Protein AF-0000000082579151 (afdb_homodimer)

Nearest PDB structures (foldseek):
  8tn6-assembly1_C  TM=6.355E-01  e=2.401E-01  synthetic construct
  4k0d-assembly1_B  TM=5.628E-01  e=1.341E+00  Anaeromyxobacter dehalogenans 2CP-C
  6s1a-assembly1_B  TM=4.903E-01  e=8.946E-01  Pseudomonas putida KT2440
  8a3k-assembly1_UNK  TM=3.650E-01  e=1.212E+00  synthetic construct
  2b0h-assembly1_A  TM=4.672E-01  e=2.589E+00  Mus musculus

pLDDT: mean 94.97, std 5.33, range [64.31, 98.88]

Organism: NCBI:txid68569

Structure (mmCIF, N/CA/C/O backbone):
data_AF-0000000082579151-model_v1
#
loop_
_entity.id
_entity.type
_entity.pdbx_description
1 polymer 'DUF4149 domain-containing protein'
#
loop_
_atom_site.group_PDB
_atom_site.id
_atom_site.type_symbol
_atom_site.label_atom_id
_atom_site.label_alt_id
_atom_site.label_comp_id
_atom_site.label_asym_id
_atom_site.label_entity_id
_atom_site.label_seq_id
_atom_site.pdbx_PDB_ins_code
_atom_site.Cartn_x
_atom_site.Cartn_y
_atom_site.Cartn_z
_atom_site.occupancy
_atom_site.B_iso_or_equiv
_atom_site.auth_seq_id
_atom_site.auth_comp_id
_atom_site.auth_asym_id
_atom_site.auth_atom_id
_atom_site.pdbx_PDB_model_num
ATOM 1 N N . MET A 1 1 ? 7.152 -11.07 -20.75 1 64.31 1 MET A N 1
ATOM 2 C CA . MET A 1 1 ? 5.855 -10.586 -20.297 1 64.31 1 MET A CA 1
ATOM 3 C C . MET A 1 1 ? 5.371 -9.422 -21.141 1 64.31 1 MET A C 1
ATOM 5 O O . MET A 1 1 ? 6.18 -8.633 -21.641 1 64.31 1 MET A O 1
ATOM 9 N N . GLN A 1 2 ? 4.148 -9.469 -21.594 1 83.69 2 GLN A N 1
ATOM 10 C CA . GLN A 1 2 ? 3.57 -8.438 -22.453 1 83.69 2 GLN A CA 1
ATOM 11 C C . GLN A 1 2 ? 3.588 -7.078 -21.75 1 83.69 2 GLN A C 1
ATOM 13 O O . GLN A 1 2 ? 3.381 -6.996 -20.547 1 83.69 2 GLN A O 1
ATOM 18 N N . ILE A 1 3 ? 4.059 -6.148 -22.406 1 88 3 ILE A N 1
ATOM 19 C CA . ILE A 1 3 ? 4.168 -4.777 -21.922 1 88 3 ILE A CA 1
ATOM 20 C C . ILE A 1 3 ? 2.848 -4.344 -21.297 1 88 3 ILE A C 1
ATOM 22 O O . ILE A 1 3 ? 2.838 -3.693 -20.25 1 88 3 ILE A O 1
ATOM 26 N N . LEU A 1 4 ? 1.803 -4.676 -21.891 1 92.25 4 LEU A N 1
ATOM 27 C CA . LEU A 1 4 ? 0.495 -4.305 -21.375 1 92.25 4 LEU A CA 1
ATOM 28 C C . LEU A 1 4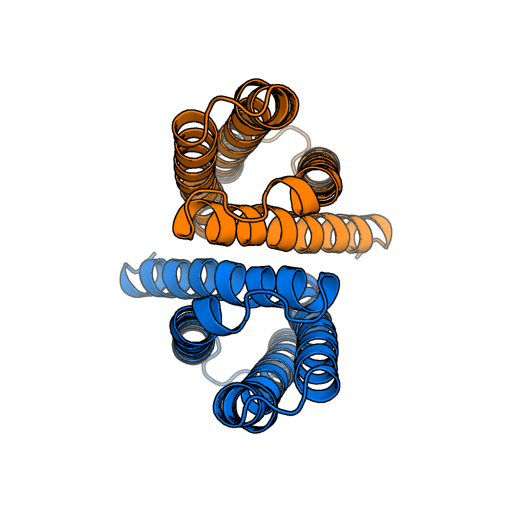 ? 0.272 -4.91 -19.984 1 92.25 4 LEU A C 1
ATOM 30 O O . LEU A 1 4 ? -0.248 -4.242 -19.094 1 92.25 4 LEU A O 1
ATOM 34 N N . LEU A 1 5 ? 0.638 -6.102 -19.781 1 92.19 5 LEU A N 1
ATOM 35 C CA . LEU A 1 5 ? 0.471 -6.773 -18.5 1 92.19 5 LEU A CA 1
ATOM 36 C C . LEU A 1 5 ? 1.329 -6.117 -17.422 1 92.19 5 LEU A C 1
ATOM 38 O O . LEU A 1 5 ? 0.847 -5.836 -16.328 1 92.19 5 LEU A O 1
ATOM 42 N N . ILE A 1 6 ? 2.516 -5.824 -17.797 1 90.75 6 ILE A N 1
ATOM 43 C CA . ILE A 1 6 ? 3.455 -5.238 -16.844 1 90.75 6 ILE A CA 1
ATOM 44 C C . ILE A 1 6 ? 2.979 -3.846 -16.438 1 90.75 6 ILE A C 1
ATOM 46 O O . ILE A 1 6 ? 2.998 -3.492 -15.258 1 90.75 6 ILE A O 1
ATOM 50 N N . LEU A 1 7 ? 2.564 -3.107 -17.375 1 94.06 7 LEU A N 1
ATOM 51 C CA . LEU A 1 7 ? 2.082 -1.762 -17.094 1 94.06 7 LEU A CA 1
ATOM 52 C C . LEU A 1 7 ? 0.807 -1.807 -16.266 1 94.06 7 LEU A C 1
ATOM 54 O O . LEU A 1 7 ? 0.638 -1.009 -15.336 1 94.06 7 LEU A O 1
ATOM 58 N N . THR A 1 8 ? -0.082 -2.727 -16.609 1 96.44 8 THR A N 1
ATOM 59 C CA . THR A 1 8 ? -1.331 -2.852 -15.867 1 96.44 8 THR A CA 1
ATOM 60 C C . THR A 1 8 ? -1.062 -3.252 -14.414 1 96.44 8 THR A C 1
ATOM 62 O O . THR A 1 8 ? -1.677 -2.717 -13.492 1 96.44 8 THR A O 1
ATOM 65 N N . ILE A 1 9 ? -0.115 -4.145 -14.195 1 96.12 9 ILE A N 1
ATOM 66 C CA . ILE A 1 9 ? 0.237 -4.574 -12.844 1 96.12 9 ILE A CA 1
ATOM 67 C C . ILE A 1 9 ? 0.835 -3.4 -12.07 1 96.12 9 ILE A C 1
ATOM 69 O O . ILE A 1 9 ? 0.47 -3.16 -10.914 1 96.12 9 ILE A O 1
ATOM 73 N N . ALA A 1 10 ? 1.698 -2.678 -12.727 1 95.62 10 ALA A N 1
ATOM 74 C CA . ALA A 1 10 ? 2.35 -1.548 -12.07 1 95.62 10 ALA A CA 1
ATOM 75 C C . ALA A 1 10 ? 1.328 -0.499 -11.641 1 95.62 10 ALA A C 1
ATOM 77 O O . ALA A 1 10 ? 1.361 -0.021 -10.508 1 95.62 10 ALA A O 1
ATOM 78 N N . VAL A 1 11 ? 0.452 -0.195 -12.523 1 97.5 11 VAL A N 1
ATOM 79 C CA . VAL A 1 11 ? -0.579 0.792 -12.219 1 97.5 11 VAL A CA 1
ATOM 80 C C . VAL A 1 11 ? -1.48 0.271 -11.102 1 97.5 11 VAL A C 1
ATOM 82 O O . VAL A 1 11 ? -1.791 0.999 -10.156 1 97.5 11 VAL A O 1
ATOM 85 N N . HIS A 1 12 ? -1.896 -0.961 -11.219 1 98.19 12 HIS A N 1
ATOM 86 C CA . HIS A 1 12 ? -2.785 -1.547 -10.219 1 98.19 12 HIS A CA 1
ATOM 87 C C . HIS A 1 12 ? -2.15 -1.524 -8.836 1 98.19 12 HIS A C 1
ATOM 89 O O . HIS A 1 12 ? -2.764 -1.057 -7.871 1 98.19 12 HIS A O 1
ATOM 95 N N . VAL A 1 13 ? -0.909 -1.933 -8.742 1 97.44 13 VAL A N 1
ATOM 96 C CA . VAL A 1 13 ? -0.246 -2.084 -7.453 1 97.44 13 VAL A CA 1
ATOM 97 C C . VAL A 1 13 ? 0.045 -0.708 -6.859 1 97.44 13 VAL A C 1
ATOM 99 O O . VAL A 1 13 ? -0.273 -0.448 -5.695 1 97.44 13 VAL A O 1
ATOM 102 N N . LEU A 1 14 ? 0.538 0.21 -7.633 1 97.69 14 LEU A N 1
ATOM 103 C CA . LEU A 1 14 ? 0.912 1.527 -7.129 1 97.69 14 LEU A CA 1
ATOM 104 C C . LEU A 1 14 ? -0.322 2.324 -6.723 1 97.69 14 LEU A C 1
ATOM 106 O O . LEU A 1 14 ? -0.33 2.971 -5.672 1 97.69 14 LEU A O 1
ATOM 110 N N . SER A 1 15 ? -1.326 2.291 -7.527 1 98.31 15 SER A N 1
ATOM 111 C CA . SER A 1 15 ? -2.545 3.02 -7.184 1 98.31 15 SER A CA 1
ATOM 112 C C . SER A 1 15 ? -3.232 2.406 -5.969 1 98.31 15 SER A C 1
ATOM 114 O O . SER A 1 15 ? -3.809 3.125 -5.148 1 98.31 15 SER A O 1
ATOM 116 N N . SER A 1 16 ? -3.156 1.099 -5.84 1 98.62 16 SER A N 1
ATOM 117 C CA . SER A 1 16 ? -3.76 0.423 -4.699 1 98.62 16 SER A CA 1
ATOM 118 C C . SER A 1 16 ? -3.029 0.767 -3.404 1 98.62 16 SER A C 1
ATOM 120 O O . SER A 1 16 ? -3.658 0.957 -2.361 1 98.62 16 SER A O 1
ATOM 122 N N . ILE A 1 17 ? -1.773 0.83 -3.461 1 98.12 17 ILE A N 1
ATOM 123 C CA . ILE A 1 17 ? -0.984 1.141 -2.275 1 98.12 17 ILE A CA 1
ATOM 124 C C . ILE A 1 17 ? -1.278 2.568 -1.818 1 98.12 17 ILE A C 1
ATOM 126 O O . ILE A 1 17 ? -1.471 2.818 -0.626 1 98.12 17 ILE A O 1
ATOM 130 N N . PHE A 1 18 ? -1.314 3.49 -2.764 1 98.12 18 PHE A N 1
ATOM 131 C CA . PHE A 1 18 ? -1.638 4.863 -2.387 1 98.12 18 PHE A CA 1
ATOM 132 C C . PHE A 1 18 ? -3.051 4.949 -1.82 1 98.12 18 PHE A C 1
ATOM 134 O O . PHE A 1 18 ? -3.279 5.613 -0.809 1 98.12 18 PHE A O 1
ATOM 141 N N . TRP A 1 19 ? -3.979 4.289 -2.512 1 98.69 19 TRP A N 1
ATOM 142 C CA . TRP A 1 19 ? -5.367 4.312 -2.064 1 98.69 19 TRP A CA 1
ATOM 143 C C . TRP A 1 19 ? -5.504 3.711 -0.671 1 98.69 19 TRP A C 1
ATOM 145 O O . TRP A 1 19 ? -6 4.363 0.249 1 98.69 19 TRP A O 1
ATOM 155 N N . ALA A 1 20 ? -5.078 2.508 -0.487 1 98.62 20 ALA A N 1
ATOM 156 C CA . ALA A 1 20 ? -5.191 1.829 0.802 1 98.62 20 ALA A CA 1
ATOM 157 C C . ALA A 1 20 ? -4.379 2.551 1.874 1 98.62 20 ALA A C 1
ATOM 159 O O . ALA A 1 20 ? -4.859 2.758 2.99 1 98.62 20 ALA A O 1
ATOM 160 N N . GLY A 1 21 ? -3.26 2.984 1.536 1 97.38 21 GLY A N 1
ATOM 161 C CA . GLY A 1 21 ? -2.406 3.66 2.5 1 97.38 21 GLY A CA 1
ATOM 162 C C . GLY A 1 21 ? -2.996 4.961 3.01 1 97.38 21 GLY A C 1
ATOM 163 O O . GLY A 1 21 ? -3.006 5.215 4.219 1 97.38 21 GLY A O 1
ATOM 164 N N . SER A 1 22 ? -3.424 5.832 2.08 1 97.75 22 SER A N 1
ATOM 165 C CA . SER A 1 22 ? -4.035 7.086 2.508 1 97.75 22 SER A CA 1
ATOM 166 C C . SER A 1 22 ? -5.309 6.832 3.309 1 97.75 22 SER A C 1
ATOM 168 O O . SER A 1 22 ? -5.613 7.57 4.25 1 97.75 22 SER A O 1
ATOM 170 N N . THR A 1 23 ? -5.992 5.762 2.959 1 98.56 23 THR A N 1
ATOM 171 C CA . THR A 1 23 ? -7.18 5.406 3.725 1 98.56 23 THR A CA 1
ATOM 172 C C . THR A 1 23 ? -6.809 5.012 5.152 1 98.56 23 THR A C 1
ATOM 174 O O . THR A 1 23 ? -7.465 5.43 6.105 1 98.56 23 THR A O 1
ATOM 177 N N . PHE A 1 24 ? -5.758 4.293 5.328 1 98.12 24 PHE A N 1
ATOM 178 C CA . PHE A 1 24 ? -5.305 3.883 6.652 1 98.12 24 PHE A CA 1
ATOM 179 C C . PHE A 1 24 ? -4.863 5.09 7.473 1 98.12 24 PHE A C 1
ATOM 181 O O . PHE A 1 24 ? -5.164 5.184 8.664 1 98.12 24 PHE A O 1
ATOM 188 N N . VAL A 1 25 ? -4.141 5.98 6.848 1 97 25 VAL A N 1
ATOM 189 C CA . VAL A 1 25 ? -3.682 7.191 7.516 1 97 25 VAL A CA 1
ATOM 190 C C . VAL A 1 25 ? -4.883 8 8 1 97 25 VAL A C 1
ATOM 192 O O . VAL A 1 25 ? -4.934 8.414 9.164 1 97 25 VAL A O 1
ATOM 195 N N . LEU A 1 26 ? -5.859 8.195 7.156 1 96.88 26 LEU A N 1
ATOM 196 C CA . LEU A 1 26 ? -7.02 9.016 7.48 1 96.88 26 LEU A CA 1
ATOM 197 C C . LEU A 1 26 ? -7.91 8.32 8.5 1 96.88 26 LEU A C 1
ATOM 199 O O . LEU A 1 26 ? -8.516 8.977 9.352 1 96.88 26 LEU A O 1
ATOM 203 N N . ALA A 1 27 ? -8.016 7.02 8.398 1 97.44 27 ALA A N 1
ATOM 204 C CA . ALA A 1 27 ? -8.75 6.273 9.422 1 97.44 27 ALA A CA 1
ATOM 205 C C . ALA A 1 27 ? -8.117 6.453 10.797 1 97.44 27 ALA A C 1
ATOM 207 O O . ALA A 1 27 ? -8.82 6.586 11.797 1 97.44 27 ALA A O 1
ATOM 208 N N . ARG A 1 28 ? -6.867 6.438 10.828 1 93.88 28 ARG A N 1
ATOM 209 C CA . ARG A 1 28 ? -6.129 6.543 12.086 1 93.88 28 ARG A CA 1
ATOM 210 C C . ARG A 1 28 ? -6.266 7.938 12.688 1 93.88 28 ARG A C 1
ATOM 212 O O . ARG A 1 28 ? -6.391 8.086 13.898 1 93.88 28 ARG A O 1
ATOM 219 N N . ASN A 1 29 ? -6.285 8.977 11.852 1 92.56 29 ASN A N 1
ATOM 220 C CA . ASN A 1 29 ? -6.27 10.336 12.391 1 92.56 29 ASN A CA 1
ATOM 221 C C . ASN A 1 29 ? -7.664 10.961 12.375 1 92.56 29 ASN A C 1
ATOM 223 O O . ASN A 1 29 ? -7.801 12.18 12.461 1 92.56 29 ASN A O 1
ATOM 227 N N . GLY A 1 30 ? -8.648 10.188 12.125 1 92.75 30 GLY A N 1
ATOM 228 C CA . GLY A 1 30 ? -10.016 10.656 12.234 1 92.75 30 GLY A CA 1
ATOM 229 C C . GLY A 1 30 ? -10.461 11.5 11.055 1 92.75 30 GLY A C 1
ATOM 230 O O . GLY A 1 30 ? -11.336 12.352 11.188 1 92.75 30 GLY A O 1
ATOM 231 N N . GLY A 1 31 ? -9.734 11.344 9.992 1 93.25 31 GLY A N 1
ATOM 232 C CA . GLY A 1 31 ? -10.141 12.062 8.789 1 93.25 31 GLY A CA 1
ATOM 233 C C . GLY A 1 31 ? -9.445 13.398 8.633 1 93.25 31 GLY A C 1
ATOM 234 O O . GLY A 1 31 ? -9.734 14.141 7.691 1 93.25 31 GLY A O 1
ATOM 235 N N . GLN A 1 32 ? -8.602 13.703 9.594 1 91.12 32 GLN A N 1
ATOM 236 C CA . GLN A 1 32 ? -7.863 14.953 9.477 1 91.12 32 GLN A CA 1
ATOM 237 C C . GLN A 1 32 ? -6.996 14.961 8.219 1 91.12 32 GLN A C 1
ATOM 239 O O . GLN A 1 32 ? -6.188 14.055 8.008 1 91.12 32 GLN A O 1
ATOM 244 N N . GLY A 1 33 ? -7.234 16.016 7.332 1 90.94 33 GLY A N 1
ATOM 245 C CA . GLY A 1 33 ? -6.484 16.125 6.094 1 90.94 33 GLY A CA 1
ATOM 246 C C . GLY A 1 33 ? -7.211 15.531 4.902 1 90.94 33 GLY A C 1
ATOM 247 O O . GLY A 1 33 ? -6.699 15.555 3.781 1 90.94 33 GLY A O 1
ATOM 248 N N . ALA A 1 34 ? -8.406 15.086 5.105 1 94.94 34 ALA A N 1
ATOM 249 C CA . ALA A 1 34 ? -9.156 14.383 4.066 1 94.94 34 ALA A CA 1
ATOM 250 C C . ALA A 1 34 ? -9.469 15.32 2.9 1 94.94 34 ALA A C 1
ATOM 252 O O . ALA A 1 34 ? -9.5 14.891 1.745 1 94.94 34 ALA A O 1
ATOM 253 N N . THR A 1 35 ? -9.656 16.562 3.213 1 93.69 35 THR A N 1
ATOM 254 C CA . THR A 1 35 ? -10.016 17.516 2.172 1 93.69 35 THR A CA 1
ATOM 255 C C . THR A 1 35 ? -8.922 17.578 1.105 1 93.69 35 THR A C 1
ATOM 257 O O . THR A 1 35 ? -9.219 17.656 -0.089 1 93.69 35 THR A O 1
ATOM 260 N N . GLY A 1 36 ? -7.691 17.453 1.496 1 93.5 36 GLY A N 1
ATOM 261 C CA . GLY A 1 36 ? -6.59 17.531 0.552 1 93.5 36 GLY A CA 1
ATOM 262 C C . GLY A 1 36 ? -6.328 16.234 -0.177 1 93.5 36 GLY A C 1
ATOM 263 O O . GLY A 1 36 ? -5.656 16.219 -1.211 1 93.5 36 GLY A O 1
ATOM 264 N N . LEU A 1 37 ? -6.887 15.164 0.276 1 95.88 37 LEU A N 1
ATOM 265 C CA . LEU A 1 37 ? -6.516 13.859 -0.248 1 95.88 37 LEU A CA 1
ATOM 266 C C . LEU A 1 37 ? -7.676 13.227 -1.012 1 95.88 37 LEU A C 1
ATOM 268 O O . LEU A 1 37 ? -7.484 12.258 -1.75 1 95.88 37 LEU A O 1
ATOM 272 N N . ILE A 1 38 ? -8.82 13.836 -0.861 1 96.38 38 ILE A N 1
ATOM 273 C CA . ILE A 1 38 ? -10.008 13.156 -1.372 1 96.38 38 ILE A CA 1
ATOM 274 C C . ILE A 1 38 ? -9.914 13.023 -2.891 1 96.38 38 ILE A C 1
ATOM 276 O O . ILE A 1 38 ? -10.289 12 -3.455 1 96.38 38 ILE A O 1
ATOM 280 N N . ARG A 1 39 ? -9.461 13.922 -3.617 1 96.69 39 ARG A N 1
ATOM 281 C CA . ARG A 1 39 ? -9.398 13.867 -5.074 1 96.69 39 ARG A CA 1
ATOM 282 C C . ARG A 1 39 ? -8.344 12.867 -5.539 1 96.69 39 ARG A C 1
ATOM 284 O O . ARG A 1 39 ? -8.641 11.961 -6.312 1 96.69 39 ARG A O 1
ATOM 291 N N . PRO A 1 40 ? -7.031 13.008 -5.117 1 97 40 PRO A N 1
ATOM 292 C CA . PRO A 1 40 ? -6.062 12 -5.551 1 97 40 PRO A CA 1
ATOM 293 C C . PRO A 1 40 ? -6.406 10.602 -5.059 1 97 40 PRO A C 1
ATOM 295 O O . PRO A 1 40 ? -6.145 9.609 -5.75 1 97 40 PRO A O 1
ATOM 298 N N . GLN A 1 41 ? -6.934 10.531 -3.941 1 98 41 GLN A N 1
ATOM 299 C CA . GLN A 1 41 ? -7.348 9.242 -3.404 1 98 41 GLN A CA 1
ATOM 300 C C . GLN A 1 41 ? -8.438 8.609 -4.262 1 98 41 GLN A C 1
ATOM 302 O O . GLN A 1 41 ? -8.375 7.422 -4.582 1 98 41 GLN A O 1
ATOM 307 N N . THR A 1 42 ? -9.453 9.367 -4.645 1 98.25 42 THR A N 1
ATOM 308 C CA . THR A 1 42 ? -10.523 8.883 -5.508 1 98.25 42 THR A CA 1
ATOM 309 C C . THR A 1 42 ? -9.969 8.445 -6.863 1 98.25 42 THR A C 1
ATOM 311 O O . THR A 1 42 ? -10.352 7.402 -7.391 1 98.25 42 THR A O 1
ATOM 314 N N . GLY A 1 43 ? -9.078 9.242 -7.359 1 98.44 43 GLY A N 1
ATOM 315 C CA . GLY A 1 43 ? -8.422 8.867 -8.594 1 98.44 43 GLY A CA 1
ATOM 316 C C . GLY A 1 43 ? -7.656 7.559 -8.492 1 98.44 43 GLY A C 1
ATOM 317 O O . GLY A 1 43 ? -7.754 6.703 -9.375 1 98.44 43 GLY A O 1
ATOM 318 N N . ALA A 1 44 ? -6.914 7.402 -7.484 1 98.62 44 ALA A N 1
ATOM 319 C CA . ALA A 1 44 ? -6.137 6.184 -7.266 1 98.62 44 ALA A CA 1
ATOM 320 C C . ALA A 1 44 ? -7.055 4.977 -7.098 1 98.62 44 ALA A C 1
ATOM 322 O O . ALA A 1 44 ? -6.777 3.9 -7.637 1 98.62 44 ALA A O 1
ATOM 323 N N . ALA A 1 45 ? -8.094 5.164 -6.363 1 98.81 45 ALA A N 1
ATOM 324 C CA . ALA A 1 45 ? -9.062 4.082 -6.176 1 98.81 45 ALA A CA 1
ATOM 325 C C . ALA A 1 45 ? -9.656 3.648 -7.512 1 98.81 45 ALA A C 1
ATOM 327 O O . ALA A 1 45 ? -9.781 2.451 -7.785 1 98.81 45 ALA A O 1
ATOM 328 N N . SER A 1 46 ? -10.062 4.59 -8.328 1 98.75 46 SER A N 1
ATOM 329 C CA . SER A 1 46 ? -10.617 4.297 -9.648 1 98.75 46 SER A CA 1
ATOM 330 C C . SER A 1 46 ? -9.609 3.564 -10.523 1 98.75 46 SER A C 1
ATOM 332 O O . SER A 1 46 ? -9.938 2.555 -11.148 1 98.75 46 SER A O 1
ATOM 334 N N . ALA A 1 47 ? -8.406 4.027 -10.539 1 98.75 47 ALA A N 1
ATOM 335 C CA . ALA A 1 47 ? -7.352 3.373 -11.305 1 98.75 47 ALA A CA 1
ATOM 336 C C . ALA A 1 47 ? -7.121 1.945 -10.82 1 98.75 47 ALA A C 1
ATOM 338 O O . ALA A 1 47 ? -6.926 1.032 -11.625 1 98.75 47 ALA A O 1
ATOM 339 N N . SER A 1 48 ? -7.109 1.771 -9.531 1 98.62 48 SER A N 1
ATOM 340 C CA . SER A 1 48 ? -6.93 0.447 -8.945 1 98.62 48 SER A CA 1
ATOM 341 C C . SER A 1 48 ? -8.031 -0.51 -9.391 1 98.62 48 SER A C 1
ATOM 343 O O . SER A 1 48 ? -7.75 -1.63 -9.82 1 98.62 48 SER A O 1
ATOM 345 N N . ILE A 1 49 ? -9.25 -0.071 -9.32 1 98.75 49 ILE A N 1
ATOM 346 C CA . ILE A 1 49 ? -10.391 -0.922 -9.656 1 98.75 49 ILE A CA 1
ATOM 347 C C . ILE A 1 49 ? -10.383 -1.225 -11.156 1 98.75 49 ILE A C 1
ATOM 349 O O . ILE A 1 49 ? -10.539 -2.379 -11.562 1 98.75 49 ILE A O 1
ATOM 353 N N . LEU A 1 50 ? -10.164 -0.229 -11.992 1 98.56 50 LEU A N 1
ATOM 354 C CA . LEU A 1 50 ? -10.18 -0.413 -13.445 1 98.56 50 LEU A CA 1
ATOM 355 C C . LEU A 1 50 ? -9.023 -1.309 -13.891 1 98.56 50 LEU A C 1
ATOM 357 O O . LEU A 1 50 ? -9.211 -2.203 -14.719 1 98.56 50 LEU A O 1
ATOM 361 N N . SER A 1 51 ? -7.859 -1.062 -13.352 1 98.12 51 SER A N 1
ATOM 362 C CA . SER A 1 51 ? -6.73 -1.919 -13.695 1 98.12 51 SER A CA 1
ATOM 363 C C . SER A 1 51 ? -6.91 -3.324 -13.133 1 98.12 51 SER A C 1
ATOM 365 O O . SER A 1 51 ? -6.48 -4.305 -13.75 1 98.12 51 SER A O 1
ATOM 367 N N . GLY A 1 52 ? -7.523 -3.463 -12.008 1 97.25 52 GLY A N 1
ATOM 368 C CA . GLY A 1 52 ? -7.863 -4.777 -11.484 1 97.25 52 GLY A CA 1
ATOM 369 C C . GLY A 1 52 ? -8.805 -5.555 -12.383 1 97.25 52 GLY A C 1
ATOM 370 O O . GLY A 1 52 ? -8.609 -6.746 -12.617 1 97.25 52 GLY A O 1
ATOM 371 N N . LEU A 1 53 ? -9.828 -4.852 -12.875 1 96.44 53 LEU A N 1
ATOM 372 C CA . LEU A 1 53 ? -10.75 -5.461 -13.82 1 96.44 53 LEU A CA 1
ATOM 373 C C . LEU A 1 53 ? -10.023 -5.895 -15.086 1 96.44 53 LEU A C 1
ATOM 375 O O . LEU A 1 53 ? -10.289 -6.973 -15.625 1 96.44 53 LEU A O 1
ATOM 379 N N . LEU A 1 54 ? -9.188 -5.047 -15.531 1 96.62 54 LEU A N 1
ATOM 380 C CA . LEU A 1 54 ? -8.414 -5.395 -16.719 1 96.62 54 LEU A CA 1
ATOM 381 C C . LEU A 1 54 ? -7.539 -6.617 -16.453 1 96.62 54 LEU A C 1
ATOM 383 O O . LEU A 1 54 ? -7.453 -7.516 -17.297 1 96.62 54 LEU A O 1
ATOM 387 N N . LEU A 1 55 ? -6.898 -6.734 -15.289 1 95.69 55 LEU A N 1
ATOM 388 C CA . LEU A 1 55 ? -6.082 -7.887 -14.938 1 95.69 55 LEU A CA 1
ATOM 389 C C . LEU A 1 55 ? -6.93 -9.148 -14.844 1 95.69 55 LEU A C 1
ATOM 391 O O . LEU A 1 55 ? -6.5 -10.227 -15.273 1 95.69 55 LEU A O 1
ATOM 395 N N . TRP A 1 56 ? -8.078 -8.945 -14.273 1 95.06 56 TRP A N 1
ATOM 396 C CA . TRP A 1 56 ? -9 -10.07 -14.219 1 95.06 56 TRP A CA 1
ATOM 397 C C . TRP A 1 56 ? -9.281 -10.617 -15.617 1 95.06 56 TRP A C 1
ATOM 399 O O . TRP A 1 56 ? -9.234 -11.828 -15.844 1 95.06 56 TRP A O 1
ATOM 409 N N . HIS A 1 57 ? -9.531 -9.789 -16.547 1 93 57 HIS A N 1
ATOM 410 C CA . HIS A 1 57 ? -9.805 -10.172 -17.922 1 93 57 HIS A CA 1
ATOM 411 C C . HIS A 1 57 ? -8.594 -10.828 -18.578 1 93 57 HIS A C 1
ATOM 413 O O . HIS A 1 57 ? -8.719 -11.852 -19.25 1 93 57 HIS A O 1
ATOM 419 N N . LEU A 1 58 ? -7.414 -10.336 -18.328 1 91.31 58 LEU A N 1
ATOM 420 C CA . LEU A 1 58 ? -6.191 -10.789 -18.969 1 91.31 58 LEU A CA 1
ATOM 421 C C . LEU A 1 58 ? -5.73 -12.125 -18.391 1 91.31 58 LEU A C 1
ATOM 423 O O . LEU A 1 58 ? -5.141 -12.945 -19.109 1 91.31 58 LEU A O 1
ATOM 427 N N . LEU A 1 59 ? -6.051 -12.414 -17.156 1 90 59 LEU A N 1
ATOM 428 C CA . LEU A 1 59 ? -5.41 -13.547 -16.5 1 90 59 LEU A CA 1
ATOM 429 C C . LEU A 1 59 ? -6.422 -14.656 -16.219 1 90 59 LEU A C 1
ATOM 431 O O . LEU A 1 59 ? -6.039 -15.812 -16.031 1 90 59 LEU A O 1
ATOM 435 N N . HIS A 1 60 ? -7.68 -14.406 -15.977 1 85.56 60 HIS A N 1
ATOM 436 C CA . HIS A 1 60 ? -8.656 -15.406 -15.57 1 85.56 60 HIS A CA 1
ATOM 437 C C . HIS A 1 60 ? -9.719 -15.609 -16.641 1 85.56 60 HIS A C 1
ATOM 439 O O . HIS A 1 60 ? -10.805 -16.125 -16.344 1 85.56 60 HIS A O 1
ATOM 445 N N . GLN A 1 61 ? -9.477 -15.789 -17.75 1 78.69 61 GLN A N 1
ATOM 446 C CA . GLN A 1 61 ? -10.453 -15.93 -18.828 1 78.69 61 GLN A CA 1
ATOM 447 C C . GLN A 1 61 ? -11.164 -17.281 -18.766 1 78.69 61 GLN A C 1
ATOM 449 O O . GLN A 1 61 ? -10.555 -18.312 -19.031 1 78.69 61 GLN A O 1
ATOM 454 N N . GLY A 1 62 ? -12.445 -17.219 -18.016 1 84 62 GLY A N 1
ATOM 455 C CA . GLY A 1 62 ? -13.383 -18.328 -18.062 1 84 62 GLY A CA 1
ATOM 456 C C . GLY A 1 62 ? -13.352 -19.188 -16.812 1 84 62 GLY A C 1
ATOM 457 O O . GLY A 1 62 ? -14.352 -19.812 -16.453 1 84 62 GLY A O 1
ATOM 458 N N . SER A 1 63 ? -12.25 -19.297 -16.031 1 86.06 63 SER A N 1
ATOM 459 C CA . SER A 1 63 ? -12.164 -20.141 -14.852 1 86.06 63 SER A CA 1
ATOM 460 C C . SER A 1 63 ? -12.68 -19.422 -13.609 1 86.06 63 SER A C 1
ATOM 462 O O . SER A 1 63 ? -12.594 -18.203 -13.516 1 86.06 63 SER A O 1
ATOM 464 N N . PHE A 1 64 ? -13.461 -19.984 -12.719 1 93.12 64 PHE A N 1
ATOM 465 C CA . PHE A 1 64 ? -13.93 -19.453 -11.445 1 93.12 64 PHE A CA 1
ATOM 466 C C . PHE A 1 64 ? -13.742 -20.469 -10.32 1 93.12 64 PHE A C 1
ATOM 468 O O . PHE A 1 64 ? -14.711 -20.875 -9.672 1 93.12 64 PHE A O 1
ATOM 475 N N . GLN A 1 65 ? -12.484 -20.922 -10.227 1 94.81 65 GLN A N 1
ATOM 476 C CA . GLN A 1 65 ? -12.055 -21.859 -9.203 1 94.81 65 GLN A CA 1
ATOM 477 C C . GLN A 1 65 ? -11.719 -21.156 -7.898 1 94.81 65 GLN A C 1
ATOM 479 O O . GLN A 1 65 ? -12.023 -19.969 -7.738 1 94.81 65 GLN A O 1
ATOM 484 N N . ARG A 1 66 ? -11.188 -21.766 -7.047 1 95.31 66 ARG A N 1
ATOM 485 C CA . ARG A 1 66 ? -10.953 -21.25 -5.699 1 95.31 66 ARG A CA 1
ATOM 486 C C . ARG A 1 66 ? -10.164 -19.953 -5.73 1 95.31 66 ARG A C 1
ATOM 488 O O . ARG A 1 66 ? -10.508 -19 -5.039 1 95.31 66 ARG A O 1
ATOM 495 N N . VAL A 1 67 ? -9.023 -19.844 -6.461 1 93.81 67 VAL A N 1
ATOM 496 C CA . VAL A 1 67 ? -8.203 -18.641 -6.566 1 93.81 67 VAL A CA 1
ATOM 497 C C . VAL A 1 67 ? -9.062 -17.469 -7.008 1 93.81 67 VAL A C 1
ATOM 499 O O . VAL A 1 67 ? -9.031 -16.406 -6.391 1 93.81 67 VAL A O 1
ATOM 502 N N . GLU A 1 68 ? -9.945 -17.672 -8.016 1 96.19 68 GLU A N 1
ATOM 503 C CA . GLU A 1 68 ? -10.805 -16.609 -8.539 1 96.19 68 GLU A CA 1
ATOM 504 C C . GLU A 1 68 ? -11.867 -16.219 -7.516 1 96.19 68 GLU A C 1
ATOM 50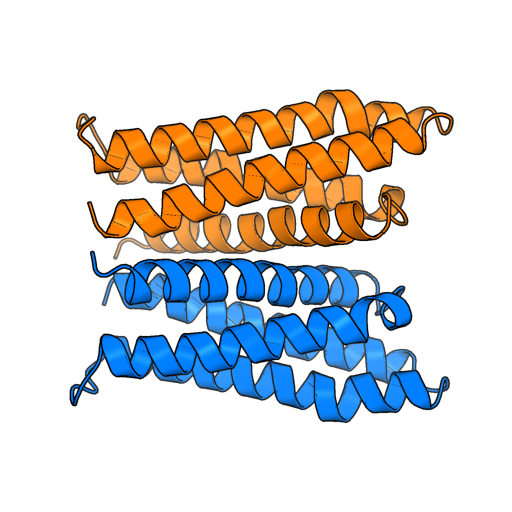6 O O . GLU A 1 68 ? -12.227 -15.039 -7.414 1 96.19 68 GLU A O 1
ATOM 511 N N . GLN A 1 69 ? -12.375 -17.156 -6.855 1 97.06 69 GLN A N 1
ATOM 512 C CA . GLN A 1 69 ? -13.383 -16.875 -5.84 1 97.06 69 GLN A CA 1
ATOM 513 C C . GLN A 1 69 ? -12.812 -16 -4.727 1 97.06 69 GLN A C 1
ATOM 515 O O . GLN A 1 69 ? -13.469 -15.055 -4.277 1 97.06 69 GLN A O 1
ATOM 520 N N . VAL A 1 70 ? -11.641 -16.312 -4.266 1 96.5 70 VAL A N 1
ATOM 521 C CA . VAL A 1 70 ? -10.977 -15.539 -3.221 1 96.5 70 VAL A CA 1
ATOM 522 C C . VAL A 1 70 ? -10.688 -14.133 -3.732 1 96.5 70 VAL A C 1
ATOM 524 O O . VAL A 1 70 ? -10.969 -13.148 -3.051 1 96.5 70 VAL A O 1
ATOM 527 N N . LEU A 1 71 ? -10.188 -14.031 -4.969 1 96.31 71 LEU A N 1
ATOM 528 C CA . LEU A 1 71 ? -9.898 -12.727 -5.559 1 96.31 71 LEU A CA 1
ATOM 529 C C . LEU A 1 71 ? -11.18 -11.922 -5.75 1 96.31 71 LEU A C 1
ATOM 531 O O . LEU A 1 71 ? -11.188 -10.711 -5.535 1 96.31 71 LEU A O 1
ATOM 535 N N . ALA A 1 72 ? -12.258 -12.562 -6.133 1 97 72 ALA A N 1
ATOM 536 C CA . ALA A 1 72 ? -13.539 -11.891 -6.312 1 97 72 ALA A CA 1
ATOM 537 C C . ALA A 1 72 ? -14.07 -11.344 -4.988 1 97 72 ALA A C 1
ATOM 539 O O . ALA A 1 72 ? -14.664 -10.266 -4.945 1 97 72 ALA A O 1
ATOM 540 N N . THR A 1 73 ? -13.891 -12.102 -3.973 1 97.94 73 THR A N 1
ATOM 541 C CA . THR A 1 73 ? -14.281 -11.641 -2.645 1 97.94 73 THR A CA 1
ATOM 542 C C . THR A 1 73 ? -13.508 -10.391 -2.252 1 97.94 73 THR A C 1
ATOM 544 O O . THR A 1 73 ? -14.094 -9.414 -1.772 1 97.94 73 THR A O 1
ATOM 547 N N . GLY A 1 74 ? -12.188 -10.375 -2.443 1 98.38 74 GLY A N 1
ATOM 548 C CA . GLY A 1 74 ? -11.383 -9.188 -2.203 1 98.38 74 GLY A CA 1
ATOM 549 C C . GLY A 1 74 ? -11.805 -8 -3.053 1 98.38 74 GLY A C 1
ATOM 550 O O . GLY A 1 74 ? -11.867 -6.875 -2.564 1 98.38 74 GLY A O 1
ATOM 551 N N . ALA A 1 75 ? -12.117 -8.266 -4.281 1 98.31 75 ALA A N 1
ATOM 552 C CA . ALA A 1 75 ? -12.57 -7.215 -5.191 1 98.31 75 ALA A CA 1
ATOM 553 C C . ALA A 1 75 ? -13.883 -6.602 -4.711 1 98.31 75 ALA A C 1
ATOM 555 O O . ALA A 1 75 ? -14.055 -5.383 -4.758 1 98.31 75 ALA A O 1
ATOM 556 N N . ALA A 1 76 ? -14.789 -7.469 -4.277 1 98.56 76 ALA A N 1
ATOM 557 C CA . ALA A 1 76 ? -16.062 -6.984 -3.752 1 98.56 76 ALA A CA 1
ATOM 558 C C . ALA A 1 76 ? -15.852 -6.066 -2.549 1 98.56 76 ALA A C 1
ATOM 560 O O . ALA A 1 76 ? -16.5 -5.027 -2.43 1 98.56 76 ALA A O 1
ATOM 561 N N . ALA A 1 77 ? -14.93 -6.422 -1.696 1 98.81 77 ALA A N 1
ATOM 562 C CA . ALA A 1 77 ? -14.617 -5.598 -0.531 1 98.81 77 ALA A CA 1
ATOM 563 C C . ALA A 1 77 ? -14.023 -4.254 -0.951 1 98.81 77 ALA A C 1
ATOM 565 O O . ALA A 1 77 ? -14.352 -3.217 -0.373 1 98.81 77 ALA A O 1
ATOM 566 N N . ALA A 1 78 ? -13.164 -4.301 -1.92 1 98.88 78 ALA A N 1
ATOM 567 C CA . ALA A 1 78 ? -12.57 -3.064 -2.418 1 98.88 78 ALA A CA 1
ATOM 568 C C . ALA A 1 78 ? -13.625 -2.15 -3.035 1 98.88 78 ALA A C 1
ATOM 570 O O . ALA A 1 78 ? -13.617 -0.939 -2.807 1 98.88 78 ALA A O 1
ATOM 571 N N . ILE A 1 79 ? -14.516 -2.682 -3.828 1 98.81 79 ILE A N 1
ATOM 572 C CA . ILE A 1 79 ? -15.57 -1.897 -4.465 1 98.81 79 ILE A CA 1
ATOM 573 C C . ILE A 1 79 ? -16.484 -1.292 -3.396 1 98.81 79 ILE A C 1
ATOM 575 O O . ILE A 1 79 ? -16.875 -0.126 -3.492 1 98.81 79 ILE A O 1
ATOM 579 N N . LEU A 1 80 ? -16.766 -2.078 -2.387 1 98.81 80 LEU A N 1
ATOM 580 C CA . LEU A 1 80 ? -17.594 -1.562 -1.293 1 98.81 80 LEU A CA 1
ATOM 581 C C . LEU A 1 80 ? -16.875 -0.435 -0.562 1 98.81 80 LEU A C 1
ATOM 583 O O . LEU A 1 80 ? -17.484 0.58 -0.221 1 98.81 80 LEU A O 1
ATOM 587 N N . ALA A 1 81 ? -15.594 -0.618 -0.285 1 98.88 81 ALA A N 1
ATOM 588 C CA . ALA A 1 81 ? -14.805 0.445 0.341 1 98.88 81 ALA A CA 1
ATOM 589 C C . ALA A 1 81 ? -14.859 1.726 -0.487 1 98.88 81 ALA A C 1
ATOM 591 O O . ALA A 1 81 ? -15.039 2.816 0.058 1 98.88 81 ALA A O 1
ATOM 592 N N . PHE A 1 82 ? -14.719 1.588 -1.788 1 98.88 82 PHE A N 1
ATOM 593 C CA . PHE A 1 82 ? -14.766 2.727 -2.697 1 98.88 82 PHE A CA 1
ATOM 594 C C . PHE A 1 82 ? -16.125 3.406 -2.648 1 98.88 82 PHE A C 1
ATOM 596 O O . PHE A 1 82 ? -16.219 4.633 -2.592 1 98.88 82 PHE A O 1
ATOM 603 N N . LEU A 1 83 ? -17.156 2.637 -2.686 1 98.75 83 LEU A N 1
ATOM 604 C CA . LEU A 1 83 ? -18.516 3.178 -2.652 1 98.75 83 LEU A CA 1
ATOM 605 C C . LEU A 1 83 ? -18.766 3.918 -1.345 1 98.75 83 LEU A C 1
ATOM 607 O O . LEU A 1 83 ? -19.453 4.949 -1.332 1 98.75 83 LEU A O 1
ATOM 611 N N . ILE A 1 84 ? -18.312 3.436 -0.224 1 98.62 84 ILE A N 1
ATOM 612 C CA . ILE A 1 84 ? -18.438 4.113 1.062 1 98.62 84 ILE A CA 1
ATOM 613 C C . ILE A 1 84 ? -17.766 5.484 0.99 1 98.62 84 ILE A C 1
ATOM 615 O O . ILE A 1 84 ? -18.328 6.484 1.429 1 98.62 84 ILE A O 1
ATOM 619 N N . GLN A 1 85 ? -16.609 5.488 0.416 1 98.19 85 GLN A N 1
ATOM 620 C CA . GLN A 1 85 ? -15.883 6.754 0.316 1 98.19 85 GLN A CA 1
ATOM 621 C C . GLN A 1 85 ? -16.609 7.727 -0.609 1 98.19 85 GLN A C 1
ATOM 623 O O . GLN A 1 85 ? -16.703 8.922 -0.312 1 98.19 85 GLN A O 1
ATOM 628 N N . LEU A 1 86 ? -17.172 7.23 -1.681 1 97.88 86 LEU A N 1
ATOM 629 C CA . LEU A 1 86 ? -17.891 8.062 -2.646 1 97.88 86 LEU A CA 1
ATOM 630 C C . LEU A 1 86 ? -19.188 8.578 -2.061 1 97.88 86 LEU A C 1
ATOM 632 O O . LEU A 1 86 ? -19.531 9.75 -2.234 1 97.88 86 LEU A O 1
ATOM 636 N N . ALA A 1 87 ? -19.859 7.762 -1.354 1 97.38 87 ALA A N 1
ATOM 637 C CA . ALA A 1 87 ? -21.234 8.07 -0.965 1 97.38 87 ALA A CA 1
ATOM 638 C C . ALA A 1 87 ? -21.281 8.68 0.432 1 97.38 87 ALA A C 1
ATOM 640 O O . ALA A 1 87 ? -22.234 9.383 0.773 1 97.38 87 ALA A O 1
ATOM 641 N N . LEU A 1 88 ? -20.328 8.383 1.247 1 96.56 88 LEU A N 1
ATOM 642 C CA . LEU A 1 88 ? -20.391 8.844 2.631 1 96.56 88 LEU A CA 1
ATOM 643 C C . LEU A 1 88 ? -19.328 9.914 2.889 1 96.56 88 LEU A C 1
ATOM 645 O O . LEU A 1 88 ? -19.656 11.023 3.33 1 96.56 88 LEU A O 1
ATOM 649 N N . VAL A 1 89 ? -18.125 9.688 2.516 1 97.25 89 VAL A N 1
ATOM 650 C CA . VAL A 1 89 ? -17.016 10.562 2.885 1 97.25 89 VAL A CA 1
ATOM 651 C C . VAL A 1 89 ? -17.047 11.828 2.027 1 97.25 89 VAL A C 1
ATOM 653 O O . VAL A 1 89 ? -17.016 12.938 2.553 1 97.25 89 VAL A O 1
ATOM 656 N N . ARG A 1 90 ? -17.172 11.594 0.756 1 96.56 90 ARG A N 1
ATOM 657 C CA . ARG A 1 90 ? -17.078 12.719 -0.17 1 96.56 90 ARG A CA 1
ATOM 658 C C . ARG A 1 90 ? -18.188 13.734 0.089 1 96.56 90 ARG A C 1
ATOM 660 O O . ARG A 1 90 ? -17.922 14.922 0.249 1 96.56 90 ARG A O 1
ATOM 667 N N . PRO A 1 91 ? -19.422 13.32 0.183 1 95.5 91 PRO A N 1
ATOM 668 C CA . PRO A 1 91 ? -20.484 14.297 0.476 1 95.5 91 PRO A CA 1
ATOM 669 C C . PRO A 1 91 ? -20.312 14.945 1.846 1 95.5 91 PRO A C 1
ATOM 671 O O . PRO A 1 91 ? -20.625 16.125 2.014 1 95.5 91 PRO A O 1
ATOM 674 N N . ALA A 1 92 ? -19.859 14.211 2.826 1 95.75 92 ALA A N 1
ATOM 675 C CA . ALA A 1 92 ? -19.641 14.766 4.164 1 95.75 92 ALA A CA 1
ATOM 676 C C . ALA A 1 92 ? -18.594 15.867 4.141 1 95.75 92 ALA A C 1
ATOM 678 O O . ALA A 1 92 ? -18.734 16.891 4.82 1 95.75 92 ALA A O 1
ATOM 679 N N . LEU A 1 93 ? -17.562 15.688 3.387 1 95.25 93 LEU A N 1
ATOM 680 C CA . LEU A 1 93 ? -16.516 16.703 3.25 1 95.25 93 LEU A CA 1
ATOM 681 C C . LEU A 1 93 ? -17.062 17.953 2.568 1 95.25 93 LEU A C 1
ATOM 683 O O . LEU A 1 93 ? -16.734 19.062 2.969 1 95.25 93 LEU A O 1
ATOM 687 N N . ARG A 1 94 ? -17.891 17.797 1.654 1 94.12 94 ARG A N 1
ATOM 688 C CA . ARG A 1 94 ? -18.453 18.906 0.897 1 94.12 94 ARG A CA 1
ATOM 689 C C . ARG A 1 94 ? -19.406 19.734 1.762 1 94.12 94 ARG A C 1
ATOM 691 O O . ARG A 1 94 ? -19.453 20.953 1.645 1 94.12 94 ARG A O 1
ATOM 698 N N . SER A 1 95 ? -20.062 19.047 2.695 1 92.06 95 SER A N 1
ATOM 699 C CA . SER A 1 95 ? -21.047 19.734 3.518 1 92.06 95 SER A CA 1
ATOM 700 C C . SER A 1 95 ? -20.406 20.328 4.77 1 92.06 95 SER A C 1
ATOM 702 O O . SER A 1 95 ? -21.016 21.172 5.438 1 92.06 95 SER A O 1
ATOM 704 N N . GLY A 1 96 ? -19.141 20.047 5.16 1 85.88 96 GLY A N 1
ATOM 705 C CA . GLY A 1 96 ? -18.391 20.594 6.277 1 85.88 96 GLY A CA 1
ATOM 706 C C . GLY A 1 96 ? -18.922 20.141 7.629 1 85.88 96 GLY A C 1
ATOM 707 O O . GLY A 1 96 ? -18.391 20.531 8.672 1 85.88 96 GLY A O 1
ATOM 708 N N . GLU A 1 97 ? -19.969 19.484 7.797 1 69.44 97 GLU A N 1
ATOM 709 C CA . GLU A 1 97 ? -20.609 19.344 9.102 1 69.44 97 GLU A CA 1
ATOM 710 C C . GLU A 1 97 ? -20.422 17.938 9.66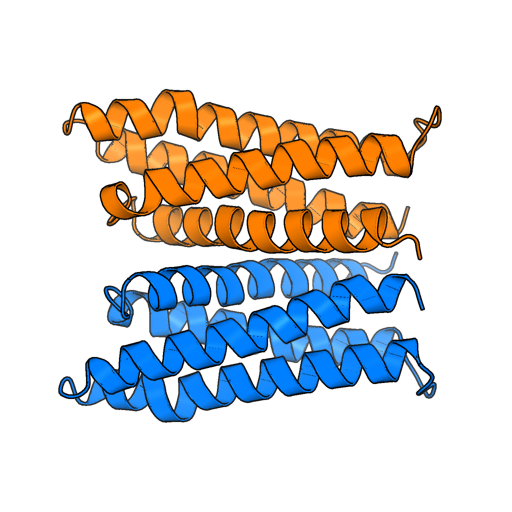4 1 69.44 97 GLU A C 1
ATOM 712 O O . GLU A 1 97 ? -20.531 17.719 10.867 1 69.44 97 GLU A O 1
ATOM 717 N N . ALA A 1 98 ? -19.75 16.984 9.148 1 81.94 98 ALA A N 1
ATOM 718 C CA . ALA A 1 98 ? -19.922 15.633 9.68 1 81.94 98 ALA A CA 1
ATOM 719 C C . ALA A 1 98 ? -18.578 14.945 9.875 1 81.94 98 ALA A C 1
ATOM 721 O O . ALA A 1 98 ? -18.266 13.969 9.195 1 81.94 98 ALA A O 1
ATOM 722 N N . PRO A 1 99 ? -17.781 15.414 10.992 1 88.44 99 PRO A N 1
ATOM 723 C CA . PRO A 1 99 ? -16.484 14.773 11.242 1 88.44 99 PRO A CA 1
ATOM 724 C C . PRO A 1 99 ? -16.609 13.305 11.625 1 88.44 99 PRO A C 1
ATOM 726 O O . PRO A 1 99 ? -15.773 12.492 11.25 1 88.44 99 PRO A O 1
ATOM 729 N N . ARG A 1 100 ? -17.609 13.078 12.328 1 93.19 100 ARG A N 1
ATOM 730 C CA . ARG A 1 100 ? -17.828 11.695 12.75 1 93.19 100 ARG A CA 1
ATOM 731 C C . ARG A 1 100 ? -18.109 10.805 11.547 1 93.19 100 ARG A C 1
ATOM 733 O O . ARG A 1 100 ? -17.672 9.648 11.508 1 93.19 100 ARG A O 1
ATOM 740 N N . ARG A 1 101 ? -18.859 11.328 10.633 1 94.38 101 ARG A N 1
ATOM 741 C CA . ARG A 1 101 ? -19.188 10.578 9.422 1 94.38 101 ARG A CA 1
ATOM 742 C C . ARG A 1 101 ? -17.938 10.32 8.586 1 94.38 101 ARG A C 1
ATOM 744 O O . ARG A 1 101 ? -17.766 9.227 8.047 1 94.38 101 ARG A O 1
ATOM 751 N N . ILE A 1 102 ? -17.094 11.305 8.508 1 96.94 102 ILE A N 1
ATOM 752 C CA . ILE A 1 102 ? -15.852 11.18 7.754 1 96.94 102 ILE A CA 1
ATOM 753 C C . ILE A 1 102 ? -14.953 10.133 8.414 1 96.94 102 ILE A C 1
ATOM 755 O O . ILE A 1 102 ? -14.492 9.203 7.754 1 96.94 102 ILE A O 1
ATOM 759 N N . ALA A 1 103 ? -14.797 10.266 9.688 1 96.5 103 ALA A N 1
ATOM 760 C CA . ALA A 1 103 ? -13.969 9.312 10.422 1 96.5 103 ALA A CA 1
ATOM 761 C C . ALA A 1 103 ? -14.523 7.898 10.305 1 96.5 103 ALA A C 1
ATOM 763 O O . ALA A 1 103 ? -13.773 6.945 10.078 1 96.5 103 ALA A O 1
ATOM 764 N N . GLY A 1 104 ? -15.781 7.801 10.469 1 97.5 104 GLY A N 1
ATOM 765 C CA . GLY A 1 104 ? -16.438 6.508 10.352 1 97.5 104 GLY A CA 1
ATOM 766 C C . GLY A 1 104 ? -16.312 5.895 8.969 1 97.5 104 GLY A C 1
ATOM 767 O O . GLY A 1 104 ? -16.078 4.688 8.836 1 97.5 104 GLY A O 1
ATOM 768 N N . GLY A 1 105 ? -16.484 6.672 7.934 1 97.81 105 GLY A N 1
ATOM 769 C CA . GLY A 1 105 ? -16.312 6.207 6.566 1 97.81 105 GLY A CA 1
ATOM 770 C C . GLY A 1 105 ? -14.93 5.668 6.281 1 97.81 105 GLY A C 1
ATOM 771 O O . GLY A 1 105 ? -14.781 4.609 5.664 1 97.81 105 GLY A O 1
ATOM 772 N N . TYR A 1 106 ? -13.953 6.336 6.766 1 98.12 106 TYR A N 1
ATOM 773 C CA . TYR A 1 106 ? -12.578 5.887 6.543 1 98.12 106 TYR A CA 1
ATOM 774 C C . TYR A 1 106 ? -12.281 4.633 7.352 1 98.12 106 TYR A C 1
ATOM 776 O O . TYR A 1 106 ? -11.578 3.734 6.879 1 98.12 106 TYR A O 1
ATOM 784 N N . ARG A 1 107 ? -12.742 4.504 8.547 1 98.44 107 ARG A N 1
ATOM 785 C CA . ARG A 1 107 ? -12.508 3.303 9.344 1 98.44 107 ARG A CA 1
ATOM 786 C C . ARG A 1 107 ? -13.18 2.086 8.711 1 98.44 107 ARG A C 1
ATOM 788 O O . ARG A 1 107 ? -12.594 1.003 8.664 1 98.44 107 ARG A O 1
ATOM 795 N N . ALA A 1 108 ? -14.352 2.289 8.242 1 98.75 108 ALA A N 1
ATOM 796 C CA . ALA A 1 108 ? -15.047 1.204 7.555 1 98.75 108 ALA A CA 1
ATOM 797 C C . ALA A 1 108 ? -14.305 0.81 6.277 1 98.75 108 ALA A C 1
ATOM 799 O O . ALA A 1 108 ? -14.102 -0.377 6.012 1 98.75 108 ALA A O 1
ATOM 800 N N . SER A 1 109 ? -13.945 1.78 5.516 1 98.81 109 SER A N 1
ATOM 801 C CA . SER A 1 109 ? -13.211 1.517 4.285 1 98.81 109 SER A CA 1
ATOM 802 C C . SER A 1 109 ? -11.875 0.841 4.57 1 98.81 109 SER A C 1
ATOM 804 O O . SER A 1 109 ? -11.477 -0.086 3.863 1 98.81 109 SER A O 1
ATOM 806 N N . ALA A 1 110 ? -11.18 1.285 5.605 1 98.75 110 ALA A N 1
ATOM 807 C CA . ALA A 1 110 ? -9.898 0.684 5.992 1 98.75 110 ALA A CA 1
ATOM 808 C C . ALA A 1 110 ? -10.07 -0.797 6.32 1 98.75 110 ALA A C 1
ATOM 810 O O . ALA A 1 110 ? -9.266 -1.63 5.891 1 98.75 110 ALA A O 1
ATOM 811 N N . ALA A 1 111 ? -11.094 -1.137 7.078 1 98.75 111 ALA A N 1
ATOM 812 C CA . ALA A 1 111 ? -11.367 -2.527 7.434 1 98.75 111 ALA A CA 1
ATOM 813 C C . ALA A 1 111 ? -11.633 -3.369 6.191 1 98.75 111 ALA A C 1
ATOM 815 O O . ALA A 1 111 ? -11.133 -4.492 6.074 1 98.75 111 ALA A O 1
ATOM 816 N N . LEU A 1 112 ? -12.367 -2.877 5.273 1 98.88 112 LEU A N 1
ATOM 817 C CA . LEU A 1 112 ? -12.68 -3.578 4.031 1 98.88 112 LEU A CA 1
ATOM 818 C C . LEU A 1 112 ? -11.422 -3.758 3.184 1 98.88 112 LEU A C 1
ATOM 820 O O . LEU A 1 112 ? -11.242 -4.801 2.551 1 98.88 112 LEU A O 1
ATOM 824 N N . LEU A 1 113 ? -10.578 -2.762 3.189 1 98.81 113 LEU A N 1
ATOM 825 C CA . LEU A 1 113 ? -9.352 -2.859 2.402 1 98.81 113 LEU A CA 1
ATOM 826 C C . LEU A 1 113 ? -8.383 -3.857 3.029 1 98.81 113 LEU A C 1
ATOM 828 O O . LEU A 1 113 ? -7.629 -4.523 2.32 1 98.81 113 LEU A O 1
ATOM 832 N N . VAL A 1 114 ? -8.414 -4.035 4.355 1 98.38 114 VAL A N 1
ATOM 833 C CA . VAL A 1 114 ? -7.648 -5.102 4.988 1 98.38 114 VAL A CA 1
ATOM 834 C C . VAL A 1 114 ? -8.117 -6.457 4.469 1 98.38 114 VAL A C 1
ATOM 836 O O . VAL A 1 114 ? -7.301 -7.316 4.133 1 98.38 114 VAL A O 1
ATOM 839 N N . VAL A 1 115 ? -9.383 -6.645 4.336 1 98.25 115 VAL A N 1
ATOM 840 C CA . VAL A 1 115 ? -9.945 -7.879 3.799 1 98.25 115 VAL A CA 1
ATOM 841 C C . VAL A 1 115 ? -9.453 -8.086 2.369 1 98.25 115 VAL A C 1
ATOM 843 O O . VAL A 1 115 ? -9.047 -9.195 2.002 1 98.25 115 VAL A O 1
ATOM 846 N N . THR A 1 116 ? -9.539 -7.008 1.562 1 98.44 116 THR A N 1
ATOM 847 C CA . THR A 1 116 ? -9.078 -7.062 0.178 1 98.44 116 THR A CA 1
ATOM 848 C C . THR A 1 116 ? -7.629 -7.531 0.109 1 98.44 116 THR A C 1
ATOM 850 O O . THR A 1 116 ? -7.301 -8.43 -0.666 1 98.44 116 THR A O 1
ATOM 853 N N . ILE A 1 117 ? -6.785 -6.984 0.918 1 97.5 117 ILE A N 1
ATOM 854 C CA . ILE A 1 117 ? -5.352 -7.254 0.916 1 97.5 117 ILE A CA 1
ATOM 855 C C . ILE A 1 117 ? -5.098 -8.695 1.353 1 97.5 117 ILE A C 1
ATOM 857 O O . ILE A 1 117 ? -4.305 -9.406 0.732 1 97.5 117 ILE A O 1
ATOM 861 N N . VAL A 1 118 ? -5.789 -9.164 2.357 1 95.75 118 VAL A N 1
ATOM 862 C CA . VAL A 1 118 ? -5.629 -10.531 2.852 1 95.75 118 VAL A CA 1
ATOM 863 C C . VAL A 1 118 ? -6.09 -11.523 1.785 1 95.75 118 VAL A C 1
ATOM 865 O O . VAL A 1 118 ? -5.426 -12.531 1.536 1 95.75 118 VAL A O 1
ATOM 868 N N . CYS A 1 119 ? -7.184 -11.266 1.135 1 96.31 119 CYS A N 1
ATOM 869 C CA . CYS A 1 119 ? -7.672 -12.125 0.061 1 96.31 119 CYS A CA 1
ATOM 870 C C . CYS A 1 119 ? -6.652 -12.219 -1.067 1 96.31 119 CYS A C 1
ATOM 872 O O . CYS A 1 119 ? -6.414 -13.297 -1.605 1 96.31 119 CYS A O 1
ATOM 874 N N . MET A 1 120 ? -6.086 -11.062 -1.411 1 95.25 120 MET A N 1
ATOM 875 C CA . MET A 1 120 ? -5.086 -11.047 -2.475 1 95.25 120 MET A CA 1
ATOM 876 C C . MET A 1 120 ? -3.863 -11.875 -2.08 1 95.25 120 MET A C 1
ATOM 878 O O . MET A 1 120 ? -3.34 -12.641 -2.889 1 95.25 120 MET A O 1
ATOM 882 N N . ALA A 1 121 ? -3.416 -11.781 -0.875 1 91.56 121 ALA A N 1
ATOM 883 C CA . ALA A 1 121 ? -2.258 -12.531 -0.396 1 91.56 121 ALA A CA 1
ATOM 884 C C . ALA A 1 121 ? -2.561 -14.023 -0.341 1 91.56 121 ALA A C 1
ATOM 886 O O . ALA A 1 121 ? -1.77 -14.844 -0.819 1 91.56 121 ALA A O 1
ATOM 887 N N . VAL A 1 122 ? -3.732 -14.391 0.155 1 90.44 122 VAL A N 1
ATOM 888 C CA . VAL A 1 122 ? -4.133 -15.781 0.339 1 90.44 122 VAL A CA 1
ATOM 889 C C . VAL A 1 122 ? -4.332 -16.453 -1.021 1 90.44 122 VAL A C 1
ATOM 891 O O . VAL A 1 122 ? -4.043 -17.641 -1.188 1 90.44 122 VAL A O 1
ATOM 894 N N . SER A 1 123 ? -4.785 -15.734 -1.998 1 91.31 123 SER A N 1
ATOM 895 C CA . SER A 1 123 ? -5.098 -16.281 -3.312 1 91.31 123 SER A CA 1
ATOM 896 C C . SER A 1 123 ? -3.865 -16.906 -3.955 1 91.31 123 SER A C 1
ATOM 898 O O . SER A 1 123 ? -3.984 -17.781 -4.824 1 91.31 123 SER A O 1
ATOM 900 N N . ARG A 1 124 ? -2.756 -16.547 -3.484 1 86.94 124 ARG A N 1
ATOM 901 C CA . ARG A 1 124 ? -1.516 -17.062 -4.059 1 86.94 124 ARG A CA 1
ATOM 902 C C . ARG A 1 124 ? -1.189 -18.438 -3.514 1 86.94 124 ARG A C 1
ATOM 904 O O . ARG A 1 124 ? -0.296 -19.125 -4.023 1 86.94 124 ARG A O 1
ATOM 911 N N . TYR A 1 125 ? -1.906 -18.938 -2.572 1 86.19 125 TYR A N 1
ATOM 912 C CA . TYR A 1 125 ? -1.536 -20.188 -1.896 1 86.19 125 TYR A CA 1
ATOM 913 C C . TYR A 1 125 ? -2.691 -21.172 -1.908 1 86.19 125 TYR A C 1
ATOM 915 O O . TYR A 1 125 ? -2.652 -22.188 -1.207 1 86.19 125 TYR A O 1
ATOM 923 N N . VAL A 1 126 ? -3.689 -20.984 -2.574 1 86.56 126 VAL A N 1
ATOM 924 C CA . VAL A 1 126 ? -4.812 -21.906 -2.668 1 86.56 126 VAL A CA 1
ATOM 925 C C . VAL A 1 126 ? -4.98 -22.375 -4.113 1 86.56 126 VAL A C 1
ATOM 927 O O . VAL A 1 126 ? -4.508 -21.703 -5.043 1 86.56 126 VAL A O 1
ATOM 930 N N . MET B 1 1 ? -0.993 -24.281 3.756 1 66 1 MET B N 1
ATOM 931 C CA . MET B 1 1 ? 0.026 -23.266 4.035 1 66 1 MET B CA 1
ATOM 932 C C . MET B 1 1 ? 0.243 -23.109 5.535 1 66 1 MET B C 1
ATOM 934 O O . MET B 1 1 ? -0.696 -23.25 6.32 1 66 1 MET B O 1
ATOM 938 N N . GLN B 1 2 ? 1.468 -23.172 5.977 1 84 2 GLN B N 1
ATOM 939 C CA . GLN B 1 2 ? 1.812 -23.078 7.391 1 84 2 GLN B CA 1
ATOM 940 C C . GLN B 1 2 ? 1.339 -21.75 7.98 1 84 2 GLN B C 1
ATOM 942 O O . GLN B 1 2 ? 1.362 -20.719 7.305 1 84 2 GLN B O 1
ATOM 947 N N . ILE B 1 3 ? 0.75 -21.812 9.055 1 88.56 3 ILE B N 1
ATOM 948 C CA . ILE B 1 3 ? 0.22 -20.672 9.781 1 88.56 3 ILE B CA 1
ATOM 949 C C . ILE B 1 3 ? 1.288 -19.578 9.875 1 88.56 3 ILE B C 1
ATOM 951 O O . ILE B 1 3 ? 0.992 -18.391 9.711 1 88.56 3 ILE B O 1
ATOM 955 N N . LEU B 1 4 ? 2.459 -19.969 10.133 1 92.44 4 LEU B N 1
ATOM 956 C CA . LEU B 1 4 ? 3.547 -19 10.25 1 92.44 4 LEU B CA 1
ATOM 957 C C . LEU B 1 4 ? 3.742 -18.25 8.945 1 92.44 4 LEU B C 1
ATOM 959 O O . LEU B 1 4 ? 3.947 -17.031 8.953 1 92.44 4 LEU B O 1
ATOM 963 N N . LEU B 1 5 ? 3.672 -18.906 7.859 1 92.31 5 LEU B N 1
ATOM 964 C CA . LEU B 1 5 ? 3.842 -18.266 6.555 1 92.31 5 LEU B CA 1
ATOM 965 C C . LEU B 1 5 ? 2.711 -17.281 6.27 1 92.31 5 LEU B C 1
ATOM 967 O O . LEU B 1 5 ? 2.959 -16.156 5.852 1 92.31 5 LEU B O 1
ATOM 971 N N . ILE B 1 6 ? 1.557 -17.688 6.574 1 90.88 6 ILE B N 1
ATOM 972 C CA . ILE B 1 6 ? 0.381 -16.875 6.305 1 90.88 6 ILE B CA 1
ATOM 973 C C . ILE B 1 6 ? 0.42 -15.617 7.172 1 90.88 6 ILE B C 1
ATOM 975 O O . ILE B 1 6 ? 0.158 -14.508 6.691 1 90.88 6 ILE B O 1
ATOM 979 N N . LEU B 1 7 ? 0.738 -15.797 8.383 1 94.19 7 LEU B N 1
ATOM 980 C CA . LEU B 1 7 ? 0.811 -14.656 9.297 1 94.19 7 LEU B CA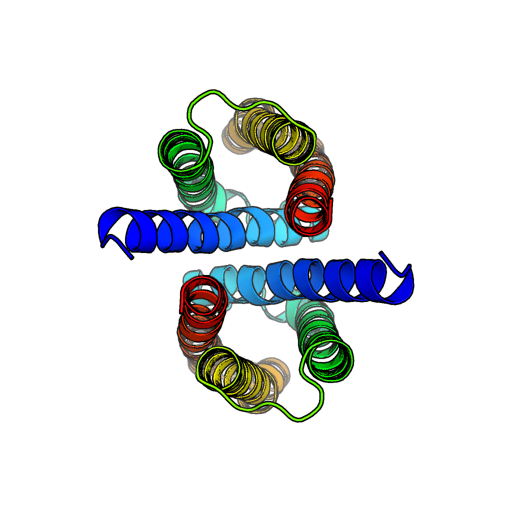 1
ATOM 981 C C . LEU B 1 7 ? 1.937 -13.711 8.891 1 94.19 7 LEU B C 1
ATOM 983 O O . LEU B 1 7 ? 1.771 -12.492 8.938 1 94.19 7 LEU B O 1
ATOM 987 N N . THR B 1 8 ? 3.072 -14.273 8.516 1 96.5 8 THR B N 1
ATOM 988 C CA . THR B 1 8 ? 4.207 -13.453 8.109 1 96.5 8 THR B CA 1
ATOM 989 C C . THR B 1 8 ? 3.871 -12.656 6.852 1 96.5 8 THR B C 1
ATOM 991 O O . THR B 1 8 ? 4.203 -11.477 6.754 1 96.5 8 THR B O 1
ATOM 994 N N . ILE B 1 9 ? 3.184 -13.273 5.906 1 96.25 9 ILE B N 1
ATOM 995 C CA . ILE B 1 9 ? 2.789 -12.586 4.68 1 96.25 9 ILE B CA 1
ATOM 996 C C . ILE B 1 9 ? 1.813 -11.461 5.008 1 96.25 9 ILE B C 1
ATOM 998 O O . ILE B 1 9 ? 1.956 -10.344 4.508 1 96.25 9 ILE B O 1
ATOM 1002 N N . ALA B 1 10 ? 0.872 -11.75 5.867 1 95.56 10 ALA B N 1
ATOM 1003 C CA . ALA B 1 10 ? -0.132 -10.75 6.23 1 95.56 10 ALA B CA 1
ATOM 1004 C C . ALA B 1 10 ? 0.515 -9.539 6.891 1 95.56 10 ALA B C 1
ATOM 1006 O O . ALA B 1 10 ? 0.218 -8.398 6.531 1 95.56 10 ALA B O 1
ATOM 1007 N N . VAL B 1 11 ? 1.379 -9.812 7.797 1 97.56 11 VAL B N 1
ATOM 1008 C CA . VAL B 1 11 ? 2.068 -8.727 8.492 1 97.56 11 VAL B CA 1
ATOM 1009 C C . VAL B 1 11 ? 2.928 -7.941 7.504 1 97.56 11 VAL B C 1
ATOM 1011 O O . VAL B 1 11 ? 2.91 -6.711 7.5 1 97.56 11 VAL B O 1
ATOM 1014 N N . HIS B 1 12 ? 3.674 -8.641 6.684 1 98.25 12 HIS B N 1
ATOM 1015 C CA . HIS B 1 12 ? 4.555 -7.992 5.715 1 98.25 12 HIS B CA 1
ATOM 1016 C C . HIS B 1 12 ? 3.768 -7.086 4.777 1 98.25 12 HIS B C 1
ATOM 1018 O O . HIS B 1 12 ? 4.113 -5.914 4.605 1 98.25 12 HIS B O 1
ATOM 1024 N N . VAL B 1 13 ? 2.676 -7.59 4.258 1 97.56 13 VAL B N 1
ATOM 1025 C CA . VAL B 1 13 ? 1.917 -6.863 3.244 1 97.56 13 VAL B CA 1
ATOM 1026 C C . VAL B 1 13 ? 1.206 -5.672 3.883 1 97.56 13 VAL B C 1
ATOM 1028 O O . VAL B 1 13 ? 1.297 -4.551 3.383 1 97.56 13 VAL B O 1
ATOM 1031 N N . LEU B 1 14 ? 0.589 -5.836 5.008 1 97.75 14 LEU B N 1
ATOM 1032 C CA . LEU B 1 14 ? -0.174 -4.773 5.652 1 97.75 14 LEU B CA 1
ATOM 1033 C C . LEU B 1 14 ? 0.75 -3.67 6.156 1 97.75 14 LEU B C 1
ATOM 1035 O O . LEU B 1 14 ? 0.46 -2.484 5.98 1 97.75 14 LEU B O 1
ATOM 1039 N N . SER B 1 15 ? 1.81 -4.051 6.773 1 98.31 15 SER B N 1
ATOM 1040 C CA . SER B 1 15 ? 2.746 -3.043 7.266 1 98.31 15 SER B CA 1
ATOM 1041 C C . SER B 1 15 ? 3.408 -2.295 6.113 1 98.31 15 SER B C 1
ATOM 1043 O O . SER B 1 15 ? 3.668 -1.094 6.211 1 98.31 15 SER B O 1
ATOM 1045 N N . SER B 1 16 ? 3.668 -2.986 5.016 1 98.62 16 SER B N 1
ATOM 1046 C CA . SER B 1 16 ? 4.281 -2.354 3.85 1 98.62 16 SER B CA 1
ATOM 1047 C C . SER B 1 16 ? 3.328 -1.354 3.199 1 98.62 16 SER B C 1
ATOM 1049 O O . SER B 1 16 ? 3.75 -0.282 2.76 1 98.62 16 SER B O 1
ATOM 1051 N N . ILE B 1 17 ? 2.115 -1.69 3.141 1 98.19 17 ILE B N 1
ATOM 1052 C CA . ILE B 1 17 ? 1.13 -0.805 2.529 1 98.19 17 ILE B CA 1
ATOM 1053 C C . ILE B 1 17 ? 0.984 0.462 3.367 1 98.19 17 ILE B C 1
ATOM 1055 O O . ILE B 1 17 ? 0.951 1.571 2.828 1 98.19 17 ILE B O 1
ATOM 1059 N N . PHE B 1 18 ? 0.894 0.299 4.664 1 98.12 18 PHE B N 1
ATOM 1060 C CA . PHE B 1 18 ? 0.804 1.48 5.516 1 98.12 18 PHE B CA 1
ATOM 1061 C C . PHE B 1 18 ? 2.064 2.33 5.398 1 98.12 18 PHE B C 1
ATOM 1063 O O . PHE B 1 18 ? 1.985 3.555 5.297 1 98.12 18 PHE B O 1
ATOM 1070 N N . TRP B 1 19 ? 3.203 1.646 5.441 1 98.69 19 TRP B N 1
ATOM 1071 C CA . TRP B 1 19 ? 4.473 2.361 5.352 1 98.69 19 TRP B CA 1
ATOM 1072 C C . TRP B 1 19 ? 4.582 3.107 4.027 1 98.69 19 TRP B C 1
ATOM 1074 O O . TRP B 1 19 ? 4.785 4.324 4.008 1 98.69 19 TRP B O 1
ATOM 1084 N N . ALA B 1 20 ? 4.461 2.439 2.938 1 98.62 20 ALA B N 1
ATOM 1085 C CA . ALA B 1 20 ? 4.582 3.055 1.618 1 98.62 20 ALA B CA 1
ATOM 1086 C C . ALA B 1 20 ? 3.488 4.094 1.395 1 98.62 20 ALA B C 1
ATOM 1088 O O . ALA B 1 20 ? 3.76 5.195 0.907 1 98.62 20 ALA B O 1
ATOM 1089 N N . GLY B 1 21 ? 2.342 3.799 1.796 1 97.31 21 GLY B N 1
ATOM 1090 C CA . GLY B 1 21 ? 1.231 4.719 1.606 1 97.31 21 GLY B CA 1
ATOM 1091 C C . GLY B 1 21 ? 1.407 6.027 2.352 1 97.31 21 GLY B C 1
ATOM 1092 O O . GLY B 1 21 ? 1.208 7.105 1.782 1 97.31 21 GLY B O 1
ATOM 1093 N N . SER B 1 22 ? 1.716 5.941 3.666 1 97.69 22 SER B N 1
ATOM 1094 C CA . SER B 1 22 ? 1.933 7.164 4.43 1 97.69 22 SER B CA 1
ATOM 1095 C C . SER B 1 22 ? 3.115 7.957 3.883 1 97.69 22 SER B C 1
ATOM 1097 O O . SER B 1 22 ? 3.102 9.188 3.887 1 97.69 22 SER B O 1
ATOM 1099 N N . THR B 1 23 ? 4.09 7.23 3.363 1 98.5 23 THR B N 1
ATOM 1100 C CA . THR B 1 23 ? 5.223 7.91 2.748 1 98.5 23 THR B CA 1
ATOM 1101 C C . THR B 1 23 ? 4.789 8.672 1.501 1 98.5 23 THR B C 1
ATOM 1103 O O . THR B 1 23 ? 5.191 9.82 1.295 1 98.5 23 THR B O 1
ATOM 1106 N N . PHE B 1 24 ? 3.939 8.109 0.71 1 98.12 24 PHE B N 1
ATOM 1107 C CA . PHE B 1 24 ? 3.447 8.766 -0.498 1 98.12 24 PHE B CA 1
ATOM 1108 C C . PHE B 1 24 ? 2.607 9.984 -0.15 1 98.12 24 PHE B C 1
ATOM 1110 O O . PHE B 1 24 ? 2.721 11.031 -0.798 1 98.12 24 PHE B O 1
ATOM 1117 N N . VAL B 1 25 ? 1.768 9.844 0.841 1 97 25 VAL B N 1
ATOM 1118 C CA . VAL B 1 25 ? 0.93 10.953 1.287 1 97 25 VAL B CA 1
ATOM 1119 C C . VAL B 1 25 ? 1.809 12.109 1.746 1 97 25 VAL B C 1
ATOM 1121 O O . VAL B 1 25 ? 1.602 13.258 1.336 1 97 25 VAL B O 1
ATOM 1124 N N . LEU B 1 26 ? 2.803 11.836 2.551 1 96.88 26 LEU B N 1
ATOM 1125 C CA . LEU B 1 26 ? 3.656 12.875 3.119 1 96.88 26 LEU B CA 1
ATOM 1126 C C . LEU B 1 26 ? 4.559 13.477 2.049 1 96.88 26 LEU B C 1
ATOM 1128 O O . LEU B 1 26 ? 4.859 14.672 2.088 1 96.88 26 LEU B O 1
ATOM 1132 N N . ALA B 1 27 ? 5.008 12.664 1.125 1 97.44 27 ALA B N 1
ATOM 1133 C CA . ALA B 1 27 ? 5.77 13.188 -0.003 1 97.44 27 ALA B CA 1
ATOM 1134 C C . ALA B 1 27 ? 4.938 14.18 -0.81 1 97.44 27 ALA B C 1
ATOM 1136 O O . ALA B 1 27 ? 5.449 15.219 -1.252 1 97.44 27 ALA B O 1
ATOM 1137 N N . ARG B 1 28 ? 3.744 13.867 -0.993 1 93.88 28 ARG B N 1
ATOM 1138 C CA . ARG B 1 28 ? 2.848 14.695 -1.795 1 93.88 28 ARG B CA 1
ATOM 1139 C C . ARG B 1 28 ? 2.537 16.016 -1.086 1 93.88 28 ARG B C 1
ATOM 1141 O O . ARG B 1 28 ? 2.459 17.062 -1.724 1 93.88 28 ARG B O 1
ATOM 1148 N N . ASN B 1 29 ? 2.408 15.977 0.243 1 92.75 29 ASN B N 1
ATOM 1149 C CA . ASN B 1 29 ? 1.973 17.188 0.944 1 92.75 29 ASN B CA 1
ATOM 1150 C C . ASN B 1 29 ? 3.146 17.906 1.592 1 92.75 29 ASN B C 1
ATOM 1152 O O . ASN B 1 29 ? 2.955 18.719 2.496 1 92.75 29 ASN B O 1
ATOM 1156 N N . GLY B 1 30 ? 4.328 17.531 1.26 1 92.81 30 GLY B N 1
ATOM 1157 C CA . GLY B 1 30 ? 5.508 18.266 1.711 1 92.81 30 GLY B CA 1
ATOM 1158 C C . GLY B 1 30 ? 5.867 17.969 3.156 1 92.81 30 GLY B C 1
ATOM 1159 O O . GLY B 1 30 ? 6.469 18.812 3.83 1 92.81 30 GLY B O 1
ATOM 1160 N N . GLY B 1 31 ? 5.355 16.875 3.627 1 93.25 31 GLY B N 1
ATOM 1161 C CA . GLY B 1 31 ? 5.719 16.484 4.98 1 93.25 31 GLY B CA 1
ATOM 1162 C C . GLY B 1 31 ? 4.73 16.969 6.023 1 93.25 31 GLY B C 1
ATOM 1163 O O . GLY B 1 31 ? 4.93 16.766 7.223 1 93.25 31 GLY B O 1
ATOM 1164 N N . GLN B 1 32 ? 3.713 17.672 5.539 1 91.12 32 GLN B N 1
ATOM 1165 C CA . GLN B 1 32 ? 2.699 18.125 6.488 1 91.12 32 GLN B CA 1
ATOM 1166 C C . GLN B 1 32 ? 2.02 16.938 7.176 1 91.12 32 GLN B C 1
ATOM 1168 O O . GLN B 1 32 ? 1.509 16.031 6.508 1 91.12 32 GLN B O 1
ATOM 1173 N N . GLY B 1 33 ? 2.084 16.953 8.578 1 91.06 33 GLY B N 1
ATOM 1174 C CA . GLY B 1 33 ? 1.493 15.867 9.352 1 91.06 33 GLY B CA 1
ATOM 1175 C C . GLY B 1 33 ? 2.494 14.797 9.742 1 91.06 33 GLY B C 1
ATOM 1176 O O . GLY B 1 33 ? 2.139 13.828 10.414 1 91.06 33 GLY B O 1
ATOM 1177 N N . ALA B 1 34 ? 3.729 15.008 9.406 1 94.94 34 ALA B N 1
ATOM 1178 C CA . ALA B 1 34 ? 4.762 14 9.633 1 94.94 34 ALA B CA 1
ATOM 1179 C C . ALA B 1 34 ? 4.969 13.742 11.125 1 94.94 34 ALA B C 1
ATOM 1181 O O . ALA B 1 34 ? 5.254 12.617 11.531 1 94.94 34 ALA B O 1
ATOM 1182 N N . THR B 1 35 ? 4.781 14.758 11.891 1 93.75 35 THR B N 1
ATOM 1183 C CA . THR B 1 35 ? 4.996 14.625 13.328 1 93.75 35 THR B CA 1
ATOM 1184 C C . THR B 1 35 ? 4.066 13.562 13.922 1 93.75 35 THR B C 1
ATOM 1186 O O . THR B 1 35 ? 4.477 12.773 14.773 1 93.75 35 THR B O 1
ATOM 1189 N N . GLY B 1 36 ? 2.887 13.477 13.406 1 93.56 36 GLY B N 1
ATOM 1190 C CA . GLY B 1 36 ? 1.925 12.516 13.938 1 93.56 36 GLY B CA 1
ATOM 1191 C C . GLY B 1 36 ? 2.1 11.125 13.367 1 93.56 36 GLY B C 1
ATOM 1192 O O . GLY B 1 36 ? 1.597 10.148 13.93 1 93.56 36 GLY B O 1
ATOM 1193 N N . LEU B 1 37 ? 2.836 10.992 12.32 1 95.94 37 LEU B N 1
ATOM 1194 C CA . LEU B 1 37 ? 2.881 9.719 11.609 1 95.94 37 LEU B CA 1
ATOM 1195 C C . LEU B 1 37 ? 4.246 9.062 11.75 1 95.94 37 LEU B C 1
ATOM 1197 O O . LEU B 1 37 ? 4.406 7.875 11.453 1 95.94 37 LEU B O 1
ATOM 1201 N N . ILE B 1 38 ? 5.18 9.82 12.258 1 96.5 38 ILE B N 1
ATOM 1202 C CA . ILE B 1 38 ? 6.555 9.336 12.211 1 96.5 38 ILE B CA 1
ATOM 1203 C C . ILE B 1 38 ? 6.68 8.078 13.07 1 96.5 38 ILE B C 1
ATOM 1205 O O . ILE B 1 38 ? 7.383 7.129 12.695 1 96.5 38 ILE B O 1
ATOM 1209 N N . ARG B 1 39 ? 6.098 7.941 14.164 1 96.75 39 ARG B N 1
ATOM 1210 C CA . ARG B 1 39 ? 6.227 6.781 15.039 1 96.75 39 ARG B CA 1
ATOM 1211 C C . ARG B 1 39 ? 5.531 5.562 14.438 1 96.75 39 ARG B C 1
ATOM 1213 O O . ARG B 1 39 ? 6.152 4.508 14.273 1 96.75 39 ARG B O 1
ATOM 1220 N N . PRO B 1 40 ? 4.188 5.625 14.109 1 97.06 40 PRO B N 1
ATOM 1221 C CA . PRO B 1 40 ? 3.576 4.445 13.492 1 97.06 40 PRO B CA 1
ATOM 1222 C C . PRO B 1 40 ? 4.215 4.082 12.156 1 97.06 40 PRO B C 1
ATOM 1224 O O . PRO B 1 40 ? 4.301 2.9 11.805 1 97.06 40 PRO B O 1
ATOM 1227 N N . GLN B 1 41 ? 4.605 5.031 11.469 1 98 41 GLN B N 1
ATOM 1228 C CA . GLN B 1 41 ? 5.273 4.789 10.195 1 98 41 GLN B CA 1
ATOM 1229 C C . GLN B 1 41 ? 6.586 4.039 10.391 1 98 41 GLN B C 1
ATOM 1231 O O . GLN B 1 41 ? 6.875 3.074 9.68 1 98 41 GLN B O 1
ATOM 1236 N N . THR B 1 42 ? 7.418 4.441 11.344 1 98.25 42 THR B N 1
ATOM 1237 C CA . THR B 1 42 ? 8.672 3.768 11.656 1 98.25 42 THR B CA 1
ATOM 1238 C C . THR B 1 42 ? 8.414 2.334 12.117 1 98.25 42 THR B C 1
ATOM 1240 O O . THR B 1 42 ? 9.125 1.41 11.703 1 98.25 42 THR B O 1
ATOM 1243 N N . GLY B 1 43 ? 7.414 2.209 12.922 1 98.44 43 GLY B N 1
ATOM 1244 C CA . GLY B 1 43 ? 7.027 0.871 13.336 1 98.44 43 GLY B CA 1
ATOM 1245 C C . GLY B 1 43 ? 6.625 -0.019 12.172 1 98.44 43 GLY B C 1
ATOM 1246 O O . GLY B 1 43 ? 7.047 -1.174 12.094 1 98.44 43 GLY B O 1
ATOM 1247 N N . ALA B 1 44 ? 5.832 0.464 11.32 1 98.56 44 ALA B N 1
ATOM 1248 C CA . ALA B 1 44 ? 5.383 -0.291 10.156 1 98.56 44 ALA B CA 1
ATOM 1249 C C . ALA B 1 44 ? 6.555 -0.643 9.242 1 98.56 44 ALA B C 1
ATOM 1251 O O . ALA B 1 44 ? 6.637 -1.763 8.734 1 98.56 44 ALA B O 1
ATOM 1252 N N . ALA B 1 45 ? 7.414 0.302 9.055 1 98.81 45 ALA B N 1
ATOM 1253 C CA . ALA B 1 45 ? 8.594 0.052 8.234 1 98.81 45 ALA B CA 1
ATOM 1254 C C . ALA B 1 45 ? 9.445 -1.067 8.828 1 98.81 45 ALA B C 1
ATOM 1256 O O . ALA B 1 45 ? 9.906 -1.956 8.102 1 98.81 45 ALA B O 1
ATOM 1257 N N . SER B 1 46 ? 9.688 -1.033 10.117 1 98.75 46 SER B N 1
ATOM 1258 C CA . SER B 1 46 ? 10.461 -2.068 10.797 1 98.75 46 SER B CA 1
ATOM 1259 C C . SER B 1 46 ? 9.789 -3.432 10.664 1 98.75 46 SER B C 1
ATOM 1261 O O . SER B 1 46 ? 10.445 -4.422 10.336 1 98.75 46 SER B O 1
ATOM 1263 N N . ALA B 1 47 ? 8.523 -3.479 10.883 1 98.75 47 ALA B N 1
ATOM 1264 C CA . ALA B 1 47 ? 7.773 -4.727 10.742 1 98.75 47 ALA B CA 1
ATOM 1265 C C . ALA B 1 47 ? 7.863 -5.258 9.312 1 98.75 47 ALA B C 1
ATOM 1267 O O . ALA B 1 47 ? 8.008 -6.465 9.102 1 98.75 47 ALA B O 1
ATOM 1268 N N . SER B 1 48 ? 7.746 -4.391 8.367 1 98.69 48 SER B N 1
ATOM 1269 C CA . SER B 1 48 ? 7.844 -4.77 6.965 1 98.69 48 SER B CA 1
ATOM 1270 C C . SER B 1 48 ? 9.203 -5.395 6.652 1 98.69 48 SER B C 1
ATOM 1272 O O . SER B 1 48 ? 9.273 -6.457 6.039 1 98.69 48 SER B O 1
ATOM 1274 N N . ILE B 1 49 ? 10.266 -4.758 7.094 1 98.75 49 ILE B N 1
ATOM 1275 C CA . ILE B 1 49 ? 11.617 -5.223 6.801 1 98.75 49 ILE B CA 1
ATOM 1276 C C . ILE B 1 49 ? 11.875 -6.551 7.516 1 98.7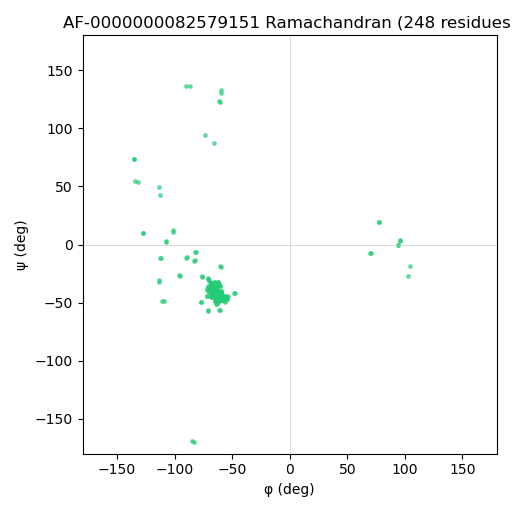5 49 ILE B C 1
ATOM 1278 O O . ILE B 1 49 ? 12.367 -7.5 6.914 1 98.75 49 ILE B O 1
ATOM 1282 N N . LEU B 1 50 ? 11.492 -6.664 8.773 1 98.56 50 LEU B N 1
ATOM 1283 C CA . LEU B 1 50 ? 11.727 -7.875 9.555 1 98.56 50 LEU B CA 1
ATOM 1284 C C . LEU B 1 50 ? 10.914 -9.039 9.008 1 98.56 50 LEU B C 1
ATOM 1286 O O . LEU B 1 50 ? 11.43 -10.156 8.875 1 98.56 50 LEU B O 1
ATOM 1290 N N . SER B 1 51 ? 9.68 -8.781 8.711 1 98.12 51 SER B N 1
ATOM 1291 C CA . SER B 1 51 ? 8.859 -9.844 8.133 1 98.12 51 SER B CA 1
ATOM 1292 C C . SER B 1 51 ? 9.336 -10.195 6.727 1 98.12 51 SER B C 1
ATOM 1294 O O . SER B 1 51 ? 9.25 -11.359 6.316 1 98.12 51 SER B O 1
ATOM 1296 N N . GLY B 1 52 ? 9.82 -9.266 5.984 1 97.38 52 GLY B N 1
ATOM 1297 C CA . GLY B 1 52 ? 10.422 -9.555 4.695 1 97.38 52 GLY B CA 1
ATOM 1298 C C . GLY B 1 52 ? 11.641 -10.453 4.793 1 97.38 52 GLY B C 1
ATOM 1299 O O . GLY B 1 52 ? 11.797 -11.383 4.004 1 97.38 52 GLY B O 1
ATOM 1300 N N . LEU B 1 53 ? 12.484 -10.148 5.77 1 96.56 53 LEU B N 1
ATOM 1301 C CA . LEU B 1 53 ? 13.648 -10.992 6.02 1 96.56 53 LEU B CA 1
ATOM 1302 C C . LEU B 1 53 ? 13.219 -12.406 6.402 1 96.56 53 LEU B C 1
ATOM 1304 O O . LEU B 1 53 ? 13.82 -13.383 5.949 1 96.56 53 LEU B O 1
ATOM 1308 N N . LEU B 1 54 ? 12.25 -12.453 7.227 1 96.81 54 LEU B N 1
ATOM 1309 C CA . LEU B 1 54 ? 11.75 -13.766 7.613 1 96.81 54 LEU B CA 1
ATOM 1310 C C . LEU B 1 54 ? 11.195 -14.516 6.402 1 96.81 54 LEU B C 1
ATOM 1312 O O . LEU B 1 54 ? 11.453 -15.711 6.238 1 96.81 54 LEU B O 1
ATOM 1316 N N . LEU B 1 55 ? 10.469 -13.875 5.492 1 95.94 55 LEU B N 1
ATOM 1317 C CA . LEU B 1 55 ? 9.945 -14.5 4.285 1 95.94 55 LEU B CA 1
ATOM 1318 C C . LEU B 1 55 ? 11.078 -14.953 3.373 1 95.94 55 LEU B C 1
ATOM 1320 O O . LEU B 1 55 ? 11 -16.031 2.773 1 95.94 55 LEU B O 1
ATOM 1324 N N . TRP B 1 56 ? 12.055 -14.102 3.295 1 95.25 56 TRP B N 1
ATOM 1325 C CA . TRP B 1 56 ? 13.227 -14.484 2.516 1 95.25 56 TRP B CA 1
ATOM 1326 C C . TRP B 1 56 ? 13.812 -15.797 3.023 1 95.25 56 TRP B C 1
ATOM 1328 O O . TRP B 1 56 ? 14.109 -16.703 2.234 1 95.25 56 TRP B O 1
ATOM 1338 N N . HIS B 1 57 ? 13.953 -15.953 4.285 1 93.25 57 HIS B N 1
ATOM 1339 C CA . HIS B 1 57 ? 14.492 -17.156 4.906 1 93.25 57 HIS B CA 1
ATOM 1340 C C . HIS B 1 57 ? 13.586 -18.359 4.66 1 93.25 57 HIS B C 1
ATOM 1342 O O . HIS B 1 57 ? 14.062 -19.453 4.332 1 93.25 57 HIS B O 1
ATOM 1348 N N . LEU B 1 58 ? 12.297 -18.188 4.727 1 91.69 58 LEU B N 1
ATOM 1349 C CA . LEU B 1 58 ? 11.328 -19.281 4.637 1 91.69 58 LEU B CA 1
ATOM 1350 C C . LEU B 1 58 ? 11.172 -19.75 3.197 1 91.69 58 LEU B C 1
ATOM 1352 O O . LEU B 1 58 ? 10.922 -20.938 2.949 1 91.69 58 LEU B O 1
ATOM 1356 N N . LEU B 1 59 ? 11.414 -18.906 2.236 1 90.44 59 LEU B N 1
ATOM 1357 C CA . LEU B 1 59 ? 11.023 -19.234 0.871 1 90.44 59 LEU B CA 1
ATOM 1358 C C . LEU B 1 59 ? 12.25 -19.422 -0.018 1 90.44 59 LEU B C 1
ATOM 1360 O O . LEU B 1 59 ? 12.164 -20.078 -1.062 1 90.44 59 LEU B O 1
ATOM 1364 N N . HIS B 1 60 ? 13.359 -18.766 0.155 1 86.56 60 HIS B N 1
ATOM 1365 C CA . HIS B 1 60 ? 14.5 -18.797 -0.751 1 86.56 60 HIS B CA 1
ATOM 13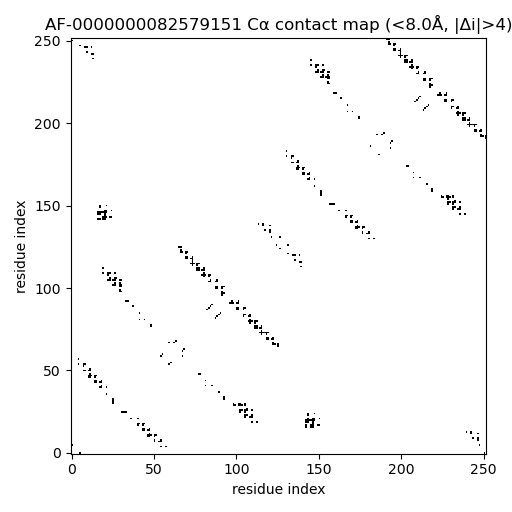66 C C . HIS B 1 60 ? 15.695 -19.469 -0.099 1 86.56 60 HIS B C 1
ATOM 1368 O O . HIS B 1 60 ? 16.828 -19.328 -0.57 1 86.56 60 HIS B O 1
ATOM 1374 N N . GLN B 1 61 ? 15.672 -20.422 0.535 1 80.31 61 GLN B N 1
ATOM 1375 C CA . GLN B 1 61 ? 16.75 -21.094 1.253 1 80.31 61 GLN B CA 1
ATOM 1376 C C . GLN B 1 61 ? 17.797 -21.656 0.285 1 80.31 61 GLN B C 1
ATOM 1378 O O . GLN B 1 61 ? 17.562 -22.672 -0.363 1 80.31 61 GLN B O 1
ATOM 1383 N N . GLY B 1 62 ? 18.859 -20.688 -0.07 1 85 62 GLY B N 1
ATOM 1384 C CA . GLY B 1 62 ? 20.062 -21.109 -0.785 1 85 62 GLY B CA 1
ATOM 1385 C C . GLY B 1 62 ? 20.047 -20.703 -2.246 1 85 62 GLY B C 1
ATOM 1386 O O . GLY B 1 62 ? 21.094 -20.703 -2.9 1 85 62 GLY B O 1
ATOM 1387 N N . SER B 1 63 ? 18.938 -20.375 -2.883 1 86.44 63 SER B N 1
ATOM 1388 C CA . SER B 1 63 ? 18.875 -20.016 -4.293 1 86.44 63 SER B CA 1
ATOM 1389 C C . SER B 1 63 ? 19.062 -18.516 -4.492 1 86.44 63 SER B C 1
ATOM 1391 O O . SER B 1 63 ? 18.688 -17.719 -3.629 1 86.44 63 SER B O 1
ATOM 1393 N N . PHE B 1 64 ? 19.844 -18 -5.449 1 93.31 64 PHE B N 1
ATOM 1394 C CA . PHE B 1 64 ? 20.016 -16.609 -5.801 1 93.31 64 PHE B CA 1
ATOM 1395 C C . PHE B 1 64 ? 19.969 -16.422 -7.316 1 93.31 64 PHE B C 1
ATOM 1397 O O . PHE B 1 64 ? 20.922 -15.922 -7.914 1 93.31 64 PHE B O 1
ATOM 1404 N N . GLN B 1 65 ? 18.859 -16.922 -7.867 1 95.12 65 GLN B N 1
ATOM 1405 C CA . GLN B 1 65 ? 18.578 -16.812 -9.297 1 95.12 65 GLN B CA 1
ATOM 1406 C C . GLN B 1 65 ? 17.906 -15.484 -9.625 1 95.12 65 GLN B C 1
ATOM 1408 O O . GLN B 1 65 ? 17.875 -14.578 -8.797 1 95.12 65 GLN B O 1
ATOM 1413 N N . ARG B 1 66 ? 17.453 -15.344 -10.703 1 95.5 66 ARG B N 1
ATOM 1414 C CA . ARG B 1 66 ? 16.938 -14.078 -11.211 1 95.5 66 ARG B CA 1
ATOM 1415 C C . ARG B 1 66 ? 15.836 -13.531 -10.297 1 95.5 66 ARG B C 1
ATOM 1417 O O . ARG B 1 66 ? 15.836 -12.344 -9.961 1 95.5 66 ARG B O 1
ATOM 1424 N N . VAL B 1 67 ? 14.82 -14.312 -9.883 1 93.94 67 VAL B N 1
ATOM 1425 C CA . VAL B 1 67 ? 13.734 -13.891 -9.008 1 93.94 67 VAL B CA 1
ATOM 1426 C C . VAL B 1 67 ? 14.312 -13.305 -7.719 1 93.94 67 VAL B C 1
ATOM 1428 O O . VAL B 1 67 ? 13.922 -12.211 -7.301 1 93.94 67 VAL B O 1
ATOM 1431 N N . GLU B 1 68 ? 15.32 -13.969 -7.121 1 96.44 68 GLU B N 1
ATOM 1432 C CA . GLU B 1 68 ? 15.945 -13.516 -5.879 1 96.44 68 GLU B CA 1
ATOM 1433 C C . GLU B 1 68 ? 16.719 -12.227 -6.094 1 96.44 68 GLU B C 1
ATOM 1435 O O . GLU B 1 68 ? 16.75 -11.359 -5.219 1 96.44 68 GLU B O 1
ATOM 1440 N N . GLN B 1 69 ? 17.375 -12.148 -7.172 1 97.19 69 GLN B N 1
ATOM 1441 C CA . GLN B 1 69 ? 18.141 -10.945 -7.473 1 97.19 69 GLN B CA 1
ATOM 1442 C C . GLN B 1 69 ? 17.234 -9.727 -7.582 1 97.19 69 GLN B C 1
ATOM 1444 O O . GLN B 1 69 ? 17.562 -8.648 -7.066 1 97.19 69 GLN B O 1
ATOM 1449 N N . VAL B 1 70 ? 16.141 -9.867 -8.266 1 96.62 70 VAL B N 1
ATOM 1450 C CA . VAL B 1 70 ? 15.172 -8.781 -8.422 1 96.62 70 VAL B CA 1
ATOM 1451 C C . VAL B 1 70 ? 14.586 -8.414 -7.055 1 96.62 70 VAL B C 1
ATOM 1453 O O . VAL B 1 70 ? 14.516 -7.238 -6.703 1 96.62 70 VAL B O 1
ATOM 1456 N N . LEU B 1 71 ? 14.242 -9.43 -6.25 1 96.44 71 LEU B N 1
ATOM 1457 C CA . LEU B 1 71 ? 13.703 -9.188 -4.918 1 96.44 71 LEU B CA 1
ATOM 1458 C C . LEU B 1 71 ? 14.742 -8.523 -4.02 1 96.44 71 LEU B C 1
ATOM 1460 O O . LEU B 1 71 ? 14.406 -7.645 -3.229 1 96.44 71 LEU B O 1
ATOM 1464 N N . ALA B 1 72 ? 15.984 -8.914 -4.133 1 97.19 72 ALA B N 1
ATOM 1465 C CA . ALA B 1 72 ? 17.062 -8.32 -3.342 1 97.19 72 ALA B CA 1
ATOM 1466 C C . ALA B 1 72 ? 17.25 -6.852 -3.699 1 97.19 72 ALA B C 1
ATOM 1468 O O . ALA B 1 72 ? 17.547 -6.027 -2.83 1 97.19 72 ALA B O 1
ATOM 1469 N N . THR B 1 73 ? 17.156 -6.562 -4.945 1 98 73 THR B N 1
ATOM 1470 C CA . THR B 1 73 ? 17.25 -5.176 -5.387 1 98 73 THR B CA 1
ATOM 1471 C C . THR B 1 73 ? 16.125 -4.336 -4.773 1 98 73 THR B C 1
ATOM 1473 O O . THR B 1 73 ? 16.375 -3.244 -4.258 1 98 73 THR B O 1
ATOM 1476 N N . GLY B 1 74 ? 14.875 -4.82 -4.805 1 98.38 74 GLY B N 1
ATOM 1477 C CA . GLY B 1 74 ? 13.773 -4.145 -4.148 1 98.38 74 GLY B CA 1
ATOM 1478 C C . GLY B 1 74 ? 13.969 -3.99 -2.652 1 98.38 74 GLY B C 1
ATOM 1479 O O . GLY B 1 74 ? 13.68 -2.934 -2.088 1 98.38 74 GLY B O 1
ATOM 1480 N N . ALA B 1 75 ? 14.5 -5 -2.041 1 98.31 75 ALA B N 1
ATOM 1481 C CA . ALA B 1 75 ? 14.773 -4.961 -0.608 1 98.31 75 ALA B CA 1
ATOM 1482 C C . ALA B 1 75 ? 15.812 -3.891 -0.278 1 98.31 75 ALA B C 1
ATOM 1484 O O . ALA B 1 75 ? 15.672 -3.16 0.705 1 98.31 75 ALA B O 1
ATOM 1485 N N . ALA B 1 76 ? 16.859 -3.826 -1.102 1 98.62 76 ALA B N 1
ATOM 1486 C CA . ALA B 1 76 ? 17.875 -2.807 -0.903 1 98.62 76 ALA B CA 1
ATOM 1487 C C . ALA B 1 76 ? 17.281 -1.404 -0.989 1 98.62 76 ALA B C 1
ATOM 1489 O O . ALA B 1 76 ? 17.625 -0.53 -0.186 1 98.62 76 ALA B O 1
ATOM 1490 N N . ALA B 1 77 ? 16.375 -1.206 -1.911 1 98.81 77 ALA B N 1
ATOM 1491 C CA . ALA B 1 77 ? 15.719 0.088 -2.057 1 98.81 77 ALA B CA 1
ATOM 1492 C C . ALA B 1 77 ? 14.859 0.402 -0.838 1 98.81 77 ALA B C 1
ATOM 1494 O O . ALA B 1 77 ? 14.828 1.542 -0.367 1 98.81 77 ALA B O 1
ATOM 1495 N N . ALA B 1 78 ? 14.18 -0.58 -0.363 1 98.88 78 ALA B N 1
ATOM 1496 C CA . ALA B 1 78 ? 13.344 -0.39 0.822 1 98.88 78 ALA B CA 1
ATOM 1497 C C . ALA B 1 78 ? 14.195 -0.047 2.041 1 98.88 78 ALA B C 1
ATOM 1499 O O . ALA B 1 78 ? 13.844 0.841 2.822 1 98.88 78 ALA B O 1
ATOM 1500 N N . ILE B 1 79 ? 15.289 -0.737 2.256 1 98.81 79 ILE B N 1
ATOM 1501 C CA . ILE B 1 79 ? 16.172 -0.487 3.389 1 98.81 79 ILE B CA 1
ATOM 1502 C C . ILE B 1 79 ? 16.75 0.922 3.289 1 98.81 79 ILE B C 1
ATOM 1504 O O . ILE B 1 79 ? 16.828 1.64 4.289 1 98.81 79 ILE B O 1
ATOM 1508 N N . LEU B 1 80 ? 17.109 1.314 2.082 1 98.81 80 LEU B N 1
ATOM 1509 C CA . LEU B 1 80 ? 17.625 2.666 1.885 1 98.81 80 LEU B CA 1
ATOM 1510 C C . LEU B 1 80 ? 16.547 3.703 2.195 1 98.81 80 LEU B C 1
ATOM 1512 O O . LEU B 1 80 ? 16.828 4.723 2.832 1 98.81 80 LEU B O 1
ATOM 1516 N N . ALA B 1 81 ? 15.336 3.473 1.728 1 98.88 81 ALA B N 1
ATOM 1517 C CA . ALA B 1 81 ? 14.227 4.375 2.045 1 98.88 81 ALA B CA 1
ATOM 1518 C C . ALA B 1 81 ? 14.055 4.516 3.553 1 98.88 81 ALA B C 1
ATOM 1520 O O . ALA B 1 81 ? 13.875 5.625 4.062 1 98.88 81 ALA B O 1
ATOM 1521 N N . PHE B 1 82 ? 14.117 3.402 4.254 1 98.88 82 PHE B N 1
ATOM 1522 C CA . PHE B 1 82 ? 13.977 3.395 5.707 1 98.88 82 PHE B CA 1
ATOM 1523 C C . PHE B 1 82 ? 15.102 4.188 6.363 1 98.88 82 PHE B C 1
ATOM 1525 O O . PHE B 1 82 ? 14.859 4.984 7.273 1 98.88 82 PHE B O 1
ATOM 1532 N N . LEU B 1 83 ? 16.297 3.977 5.922 1 98.75 83 LEU B N 1
ATOM 1533 C CA . LEU B 1 83 ? 17.438 4.676 6.48 1 98.75 83 LEU B CA 1
ATOM 1534 C C . LEU B 1 83 ? 17.328 6.18 6.25 1 98.75 83 LEU B C 1
ATOM 1536 O O . LEU B 1 83 ? 17.719 6.973 7.109 1 98.75 83 LEU B O 1
ATOM 1540 N N . ILE B 1 84 ? 16.875 6.621 5.121 1 98.62 84 ILE B N 1
ATOM 1541 C CA . ILE B 1 84 ? 16.656 8.039 4.836 1 98.62 84 ILE B CA 1
ATOM 1542 C C . ILE B 1 84 ? 15.672 8.617 5.844 1 98.62 84 ILE B C 1
ATOM 1544 O O . ILE B 1 84 ? 15.906 9.688 6.402 1 98.62 84 ILE B O 1
ATOM 1548 N N . GLN B 1 85 ? 14.641 7.887 6.062 1 98.19 85 GLN B N 1
ATOM 1549 C CA . GLN B 1 85 ? 13.641 8.375 7.008 1 98.19 85 GLN B CA 1
ATOM 1550 C C . GLN B 1 85 ? 14.203 8.438 8.422 1 98.19 85 GLN B C 1
ATOM 1552 O O . GLN B 1 85 ? 13.953 9.391 9.156 1 98.19 85 GLN B O 1
ATOM 1557 N N . LEU B 1 86 ? 15.008 7.469 8.789 1 97.88 86 LEU B N 1
ATOM 1558 C CA . LEU B 1 86 ? 15.594 7.414 10.125 1 97.88 86 LEU B CA 1
ATOM 1559 C C . LEU B 1 86 ? 16.641 8.508 10.305 1 97.88 86 LEU B C 1
ATOM 1561 O O . LEU B 1 86 ? 16.688 9.156 11.352 1 97.88 86 LEU B O 1
ATOM 1565 N N . ALA B 1 87 ? 17.406 8.734 9.312 1 97.38 87 ALA B N 1
ATOM 1566 C CA . ALA B 1 87 ? 18.594 9.578 9.461 1 97.38 87 ALA B CA 1
ATOM 1567 C C . ALA B 1 87 ? 18.297 11.016 9.055 1 97.38 87 ALA B C 1
ATOM 1569 O O . ALA B 1 87 ? 18.984 11.945 9.492 1 97.38 87 ALA B O 1
ATOM 1570 N N . LEU B 1 88 ? 17.359 11.203 8.188 1 96.5 88 LEU B N 1
ATOM 1571 C CA . LEU B 1 88 ? 17.109 12.547 7.672 1 96.5 88 LEU B CA 1
ATOM 1572 C C . LEU B 1 88 ? 15.797 13.102 8.195 1 96.5 88 LEU B C 1
ATOM 1574 O O . LEU B 1 88 ? 15.766 14.18 8.797 1 96.5 88 LEU B O 1
ATOM 1578 N N . VAL B 1 89 ? 14.75 12.367 8.117 1 97.25 89 VAL B N 1
ATOM 1579 C CA . VAL B 1 89 ? 13.414 12.875 8.422 1 97.25 89 VAL B CA 1
ATOM 1580 C C . VAL B 1 89 ? 13.227 12.977 9.93 1 97.25 89 VAL B C 1
ATOM 1582 O O . VAL B 1 89 ? 12.852 14.031 10.445 1 97.25 89 VAL B O 1
ATOM 1585 N N . ARG B 1 90 ? 13.562 11.914 10.586 1 96.62 90 ARG B N 1
ATOM 1586 C CA . ARG B 1 90 ? 13.305 11.852 12.023 1 96.62 90 ARG B CA 1
ATOM 1587 C C . ARG B 1 90 ? 14.078 12.938 12.766 1 96.62 90 ARG B C 1
ATOM 1589 O O . ARG B 1 90 ? 13.492 13.695 13.547 1 96.62 90 ARG B O 1
ATOM 1596 N N . PRO B 1 91 ? 15.359 13.086 12.539 1 95.62 91 PRO B N 1
ATOM 1597 C CA . PRO B 1 9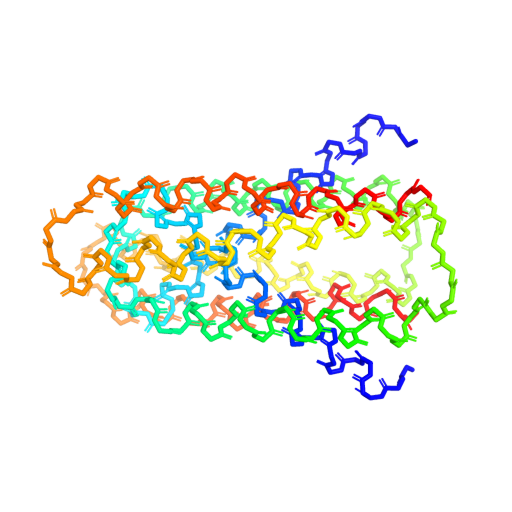1 ? 16.078 14.164 13.227 1 95.62 91 PRO B CA 1
ATOM 1598 C C . PRO B 1 91 ? 15.57 15.555 12.836 1 95.62 91 PRO B C 1
ATOM 1600 O O . PRO B 1 91 ? 15.539 16.453 13.68 1 95.62 91 PRO B O 1
ATOM 1603 N N . ALA B 1 92 ? 15.195 15.75 11.609 1 95.94 92 ALA B N 1
ATOM 1604 C CA . ALA B 1 92 ? 14.672 17.031 11.156 1 95.94 92 ALA B CA 1
ATOM 1605 C C . ALA B 1 92 ? 13.383 17.391 11.883 1 95.94 92 ALA B C 1
ATOM 1607 O O . ALA B 1 92 ? 13.164 18.547 12.242 1 95.94 92 ALA B O 1
ATOM 1608 N N . LEU B 1 93 ? 12.539 16.438 12.094 1 95.44 93 LEU B N 1
ATOM 1609 C CA . LEU B 1 93 ? 11.297 16.656 12.82 1 95.44 93 LEU B CA 1
ATOM 1610 C C . LEU B 1 93 ? 11.578 17.016 14.273 1 95.44 93 LEU B C 1
ATOM 1612 O O . LEU B 1 93 ? 10.922 17.906 14.836 1 95.44 93 LEU B O 1
ATOM 1616 N N . ARG B 1 94 ? 12.523 16.438 14.836 1 94.25 94 ARG B N 1
ATOM 1617 C CA . ARG B 1 94 ? 12.867 16.672 16.234 1 94.25 94 ARG B CA 1
ATOM 1618 C C . ARG B 1 94 ? 13.453 18.062 16.438 1 94.25 94 ARG B C 1
ATOM 1620 O O . ARG B 1 94 ? 13.188 18.719 17.438 1 94.25 94 ARG B O 1
ATOM 1627 N N . SER B 1 95 ? 14.141 18.562 15.398 1 92.25 95 SER B N 1
ATOM 1628 C CA . SER B 1 95 ? 14.797 19.859 15.531 1 92.25 95 SER B CA 1
ATOM 1629 C C . SER B 1 95 ? 13.875 20.984 15.109 1 92.25 95 SER B C 1
ATOM 1631 O O . SER B 1 95 ? 14.141 22.156 15.414 1 92.25 95 SER B O 1
ATOM 1633 N N . GLY B 1 96 ? 12.711 20.75 14.453 1 86.25 96 GLY B N 1
ATOM 1634 C CA . GLY B 1 96 ? 11.719 21.75 14.047 1 86.25 96 GLY B CA 1
ATOM 1635 C C . GLY B 1 96 ? 12.195 22.641 12.922 1 86.25 96 GLY B C 1
ATOM 1636 O O . GLY B 1 96 ? 11.484 23.562 12.508 1 86.25 96 GLY B O 1
ATOM 1637 N N . GLU B 1 97 ? 13.375 22.672 12.43 1 69.94 97 GLU B N 1
ATOM 1638 C CA . GLU B 1 97 ? 13.875 23.75 11.594 1 69.94 97 GLU B CA 1
ATOM 1639 C C . GLU B 1 97 ? 13.992 23.312 10.133 1 69.94 97 GLU B C 1
ATOM 1641 O O . GLU B 1 97 ? 14.016 24.156 9.234 1 69.94 97 GLU B O 1
ATOM 1646 N N . ALA B 1 98 ? 13.656 22.156 9.641 1 82.81 98 ALA B N 1
ATOM 1647 C CA . ALA B 1 98 ? 14.078 21.828 8.281 1 82.81 98 ALA B CA 1
ATOM 1648 C C . ALA B 1 98 ? 12.945 21.203 7.484 1 82.81 98 ALA B C 1
ATOM 1650 O O . ALA B 1 98 ? 13 20.016 7.137 1 82.81 98 ALA B O 1
ATOM 1651 N N . PRO B 1 99 ? 11.883 22.125 7.051 1 89.25 99 PRO B N 1
ATOM 1652 C CA . PRO B 1 99 ? 10.773 21.594 6.266 1 89.25 99 PRO B CA 1
ATOM 1653 C C . PRO B 1 99 ? 11.211 21.047 4.906 1 89.25 99 PRO B C 1
ATOM 1655 O O . PRO B 1 99 ? 10.664 20.062 4.426 1 89.25 99 PRO B O 1
ATOM 1658 N N . ARG B 1 100 ? 12.125 21.719 4.43 1 93.5 100 ARG B N 1
ATOM 1659 C CA . ARG B 1 100 ? 12.625 21.266 3.131 1 93.5 100 ARG B CA 1
ATOM 1660 C C . ARG B 1 100 ? 13.289 19.906 3.238 1 93.5 100 ARG B C 1
ATOM 1662 O O . ARG B 1 100 ? 13.172 19.078 2.328 1 93.5 100 ARG B O 1
ATOM 1669 N N . ARG B 1 101 ? 13.992 19.719 4.305 1 94.56 101 ARG B N 1
ATOM 1670 C CA . ARG B 1 101 ? 14.648 18.438 4.539 1 94.56 101 ARG B CA 1
ATOM 1671 C C . ARG B 1 101 ? 13.633 17.312 4.723 1 94.56 101 ARG B C 1
ATOM 1673 O O . ARG B 1 101 ? 13.812 16.203 4.211 1 94.56 101 ARG B O 1
ATOM 1680 N N . ILE B 1 102 ? 12.594 17.625 5.426 1 97.06 102 ILE B N 1
ATOM 1681 C CA . ILE B 1 102 ? 11.531 16.641 5.656 1 97.06 102 ILE B CA 1
ATOM 1682 C C . ILE B 1 102 ? 10.852 16.297 4.332 1 97.06 102 ILE B C 1
ATOM 1684 O O . ILE 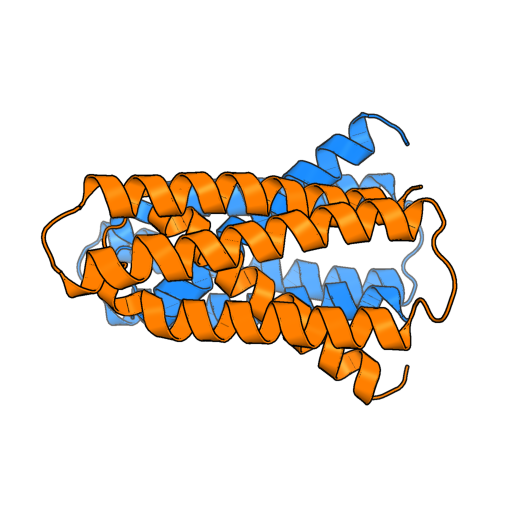B 1 102 ? 10.734 15.117 3.982 1 97.06 102 ILE B O 1
ATOM 1688 N N . ALA B 1 103 ? 10.5 17.297 3.611 1 96.62 103 ALA B N 1
ATOM 1689 C CA . ALA B 1 103 ? 9.852 17.078 2.32 1 96.62 103 ALA B CA 1
ATOM 1690 C C . ALA B 1 103 ? 10.766 16.312 1.378 1 96.62 103 ALA B C 1
ATOM 1692 O O . ALA B 1 103 ? 10.328 15.367 0.71 1 96.62 103 ALA B O 1
ATOM 1693 N N . GLY B 1 104 ? 11.984 16.703 1.351 1 97.5 104 GLY B N 1
ATOM 1694 C CA . GLY B 1 104 ? 12.953 16.031 0.51 1 97.5 104 GLY B CA 1
ATOM 1695 C C . GLY B 1 104 ? 13.172 14.57 0.903 1 97.5 104 GLY B C 1
ATOM 1696 O O . GLY B 1 104 ? 13.289 13.703 0.039 1 97.5 104 GLY B O 1
ATOM 1697 N N . GLY B 1 105 ? 13.266 14.281 2.174 1 97.88 105 GLY B N 1
ATOM 1698 C CA . GLY B 1 105 ? 13.406 12.922 2.666 1 97.88 105 GLY B CA 1
ATOM 1699 C C . GLY B 1 105 ? 12.25 12.023 2.268 1 97.88 105 GLY B C 1
ATOM 1700 O O . GLY B 1 105 ? 12.461 10.891 1.829 1 97.88 105 GLY B O 1
ATOM 1701 N N . TYR B 1 106 ? 11.07 12.531 2.346 1 98.12 106 TYR B N 1
ATOM 1702 C CA . TYR B 1 106 ? 9.906 11.742 1.979 1 98.12 106 TYR B CA 1
ATOM 1703 C C . TYR B 1 106 ? 9.836 11.539 0.47 1 98.12 106 TYR B C 1
ATOM 1705 O O . TYR B 1 106 ? 9.453 10.469 -0.002 1 98.12 106 TYR B O 1
ATOM 1713 N N . ARG B 1 107 ? 10.164 12.492 -0.319 1 98.44 107 ARG B N 1
ATOM 1714 C CA . ARG B 1 107 ? 10.148 12.336 -1.769 1 98.44 107 ARG B CA 1
ATOM 1715 C C . ARG B 1 107 ? 11.18 11.305 -2.219 1 98.44 107 ARG B C 1
ATOM 1717 O O . ARG B 1 107 ? 10.906 10.484 -3.092 1 98.44 107 ARG B O 1
ATOM 1724 N N . ALA B 1 108 ? 12.32 11.383 -1.622 1 98.75 108 ALA B N 1
ATOM 1725 C CA . ALA B 1 108 ? 13.352 10.391 -1.929 1 98.75 108 ALA B CA 1
ATOM 1726 C C . ALA B 1 108 ? 12.906 8.992 -1.514 1 98.75 108 ALA B C 1
ATOM 1728 O O . ALA B 1 108 ? 13.055 8.031 -2.277 1 98.75 108 ALA B O 1
ATOM 1729 N N . SER B 1 109 ? 12.406 8.883 -0.337 1 98.81 109 SER B N 1
ATOM 1730 C CA . SER B 1 109 ? 11.922 7.598 0.151 1 98.81 109 SER B CA 1
ATOM 1731 C C . SER B 1 109 ? 10.781 7.07 -0.713 1 98.81 109 SER B C 1
ATOM 1733 O O . SER B 1 109 ? 10.727 5.879 -1.021 1 98.81 109 SER B O 1
ATOM 1735 N N . ALA B 1 110 ? 9.875 7.945 -1.11 1 98.75 110 ALA B N 1
ATOM 1736 C CA . ALA B 1 110 ? 8.766 7.555 -1.969 1 98.75 110 ALA B CA 1
ATOM 1737 C C . ALA B 1 110 ? 9.266 6.977 -3.289 1 98.75 110 ALA B C 1
ATOM 1739 O O . ALA B 1 110 ? 8.766 5.949 -3.754 1 98.75 110 ALA B O 1
ATOM 1740 N N . ALA B 1 111 ? 10.227 7.625 -3.906 1 98.75 111 ALA B N 1
ATOM 1741 C CA . ALA B 1 111 ? 10.805 7.145 -5.16 1 98.75 111 ALA B CA 1
ATOM 1742 C C . ALA B 1 111 ? 11.43 5.766 -4.984 1 98.75 111 ALA B C 1
ATOM 1744 O O . ALA B 1 111 ? 11.258 4.883 -5.828 1 98.75 111 ALA B O 1
ATOM 1745 N N . LEU B 1 112 ? 12.133 5.543 -3.934 1 98.88 112 LEU B N 1
ATOM 1746 C CA . LEU B 1 112 ? 12.766 4.258 -3.643 1 98.88 112 LEU B CA 1
ATOM 1747 C C . LEU B 1 112 ? 11.719 3.178 -3.398 1 98.88 112 LEU B C 1
ATOM 1749 O O . LEU B 1 112 ? 11.891 2.031 -3.816 1 98.88 112 LEU B O 1
ATOM 1753 N N . LEU B 1 113 ? 10.648 3.547 -2.744 1 98.81 113 LEU B N 1
ATOM 1754 C CA . LEU B 1 113 ? 9.602 2.568 -2.475 1 98.81 113 LEU B CA 1
ATOM 1755 C C . LEU B 1 113 ? 8.852 2.203 -3.752 1 98.81 113 LEU B C 1
ATOM 1757 O O . LEU B 1 113 ? 8.391 1.069 -3.906 1 98.81 113 LEU B O 1
ATOM 1761 N N . VAL B 1 114 ? 8.766 3.125 -4.723 1 98.38 114 VAL B N 1
ATOM 1762 C CA . VAL B 1 114 ? 8.227 2.777 -6.031 1 98.38 114 VAL B CA 1
ATOM 1763 C C . VAL B 1 114 ? 9.086 1.699 -6.68 1 98.38 114 VAL B C 1
ATOM 1765 O O . VAL B 1 114 ? 8.57 0.725 -7.23 1 98.38 114 VAL B O 1
ATOM 1768 N N . VAL B 1 115 ? 10.375 1.819 -6.594 1 98.19 115 VAL B N 1
ATOM 1769 C CA . VAL B 1 115 ? 11.305 0.824 -7.125 1 98.19 115 VAL B CA 1
ATOM 1770 C C . VAL B 1 115 ? 11.062 -0.52 -6.441 1 98.19 115 VAL B C 1
ATOM 1772 O O . VAL B 1 115 ? 11.008 -1.56 -7.102 1 98.19 115 VAL B O 1
ATOM 1775 N N . THR B 1 116 ? 10.961 -0.477 -5.086 1 98.44 116 THR B N 1
ATOM 1776 C CA . THR B 1 116 ? 10.711 -1.685 -4.309 1 98.44 116 THR B CA 1
ATOM 1777 C C . THR B 1 116 ? 9.453 -2.393 -4.805 1 98.44 116 THR B C 1
ATOM 1779 O O . THR B 1 116 ? 9.469 -3.602 -5.047 1 98.44 116 THR B O 1
ATOM 1782 N N . ILE B 1 117 ? 8.398 -1.67 -5.004 1 97.56 117 ILE B N 1
ATOM 1783 C CA . ILE B 1 117 ? 7.094 -2.203 -5.387 1 97.56 117 ILE B CA 1
ATOM 1784 C C . ILE B 1 117 ? 7.172 -2.785 -6.797 1 97.56 117 ILE B C 1
ATOM 1786 O O . ILE B 1 117 ? 6.672 -3.885 -7.047 1 97.56 117 ILE B O 1
ATOM 1790 N N . VAL B 1 118 ? 7.836 -2.107 -7.707 1 95.69 118 VAL B N 1
ATOM 1791 C CA . VAL B 1 118 ? 7.977 -2.574 -9.078 1 95.69 118 VAL B CA 1
ATOM 1792 C C . VAL B 1 118 ? 8.812 -3.854 -9.109 1 95.69 118 VAL B C 1
ATOM 1794 O O . VAL B 1 118 ? 8.461 -4.812 -9.805 1 95.69 118 VAL B O 1
ATOM 1797 N N . CYS B 1 119 ? 9.867 -3.924 -8.375 1 96.31 119 CYS B N 1
ATOM 1798 C CA . CYS B 1 119 ? 10.688 -5.125 -8.297 1 96.31 119 CYS B CA 1
ATOM 1799 C C . CYS B 1 119 ? 9.883 -6.309 -7.785 1 96.31 119 CYS B C 1
ATOM 1801 O O . CYS B 1 119 ? 10 -7.422 -8.305 1 96.31 119 CYS B O 1
ATOM 1803 N N . MET B 1 120 ? 9.102 -6.031 -6.75 1 95.31 120 MET B N 1
ATOM 1804 C CA . MET B 1 120 ? 8.273 -7.102 -6.195 1 95.31 120 MET B CA 1
ATOM 1805 C C . MET B 1 120 ? 7.262 -7.598 -7.223 1 95.31 120 MET B C 1
ATOM 1807 O O . MET B 1 120 ? 7.059 -8.805 -7.367 1 95.31 120 MET B O 1
ATOM 1811 N N . ALA B 1 121 ? 6.66 -6.742 -7.965 1 91.62 121 ALA B N 1
ATOM 1812 C CA . ALA B 1 121 ? 5.684 -7.117 -8.984 1 91.62 121 ALA B CA 1
ATOM 1813 C C . ALA B 1 121 ? 6.352 -7.875 -10.125 1 91.62 121 ALA B C 1
ATOM 1815 O O . ALA B 1 121 ? 5.863 -8.93 -10.555 1 91.62 121 ALA B O 1
ATOM 1816 N N . VAL B 1 122 ? 7.5 -7.406 -10.578 1 90.44 122 VAL B N 1
ATOM 1817 C CA . VAL B 1 122 ? 8.219 -7.98 -11.711 1 90.44 122 VAL B CA 1
ATOM 1818 C C . VAL B 1 122 ? 8.758 -9.359 -11.336 1 90.44 122 VAL B C 1
ATOM 1820 O O . VAL B 1 122 ? 8.805 -10.266 -12.18 1 90.44 122 VAL B O 1
ATOM 1823 N N . SER B 1 123 ? 9.125 -9.578 -10.125 1 91.31 123 SER B N 1
ATOM 1824 C CA . SER B 1 123 ? 9.734 -10.828 -9.68 1 91.31 123 SER B CA 1
ATOM 1825 C C . SER B 1 123 ? 8.797 -12.016 -9.906 1 91.31 123 SER B C 1
ATOM 1827 O O . SER B 1 123 ? 9.242 -13.156 -10.008 1 91.31 123 SER B O 1
ATOM 1829 N N . ARG B 1 124 ? 7.59 -11.719 -10.078 1 87.06 124 ARG B N 1
ATOM 1830 C CA . ARG B 1 124 ? 6.605 -12.781 -10.266 1 87.06 124 ARG B CA 1
ATOM 1831 C C . ARG B 1 124 ? 6.59 -13.266 -11.711 1 87.06 124 ARG B C 1
ATOM 1833 O O . ARG B 1 124 ? 5.969 -14.289 -12.023 1 87.06 124 ARG B O 1
ATOM 1840 N N . TYR B 1 125 ? 7.293 -12.656 -12.586 1 86.31 125 TYR B N 1
ATOM 1841 C CA . TYR B 1 125 ? 7.184 -12.969 -14.008 1 86.31 125 TYR B CA 1
ATOM 1842 C C . TYR B 1 125 ? 8.555 -13.266 -14.609 1 86.31 125 TYR B C 1
ATOM 1844 O O . TYR B 1 125 ? 8.703 -13.328 -15.828 1 86.31 125 TYR B O 1
ATOM 1852 N N . VAL B 1 126 ? 9.531 -13.398 -13.898 1 86.56 126 VAL B N 1
ATOM 1853 C CA . VAL B 1 126 ? 10.859 -13.727 -14.391 1 86.56 126 VAL B CA 1
ATOM 1854 C C . VAL B 1 126 ? 11.312 -15.062 -13.812 1 86.56 126 VAL B C 1
ATOM 1856 O O . VAL B 1 126 ? 10.797 -15.508 -12.789 1 86.56 126 VAL B O 1
#

Foldseek 3Di:
DDPVLVVLVVLLVVLLCLLLVVLVVCLVVLNVPVVVCLVSNLVSLVSNLVSLVVNCVVPPPPDCDDLNVLLVQLSVLSVVLSVLCVPFQVVCVVVVPCSPSNNVSSNSSNVSNVSSVVSNVVSVPD/DDPLLVVLVVLLVVLLCLLLVVLVVCLVVLNVPVVVCLVSNLVSLVSNLVSLVVNCCVPVPPDCDDLNVLLVQLSVLSVVLSVLCVPFQVVCVVVVPCSNSNNVSSNSSNVSNVSSVVSNVVSVPD

Radius of gyration: 18.19 Å; Cα contacts (8 Å, |Δi|>4): 313; chains: 2; bounding box: 41×47×39 Å

Secondary structure (DSSP, 8-state):
--HHHHHHHHHHHHHHHHHHHHHHHHHHTTTTTHHHHHHHHHHHHHHHHHHHHHHHHHH-TT--SHHHHHHHHHHHHHHHHHHHIIIIIHHHHHHS--HHHHHHHHHHHHHHHHHHHHHHHHGGG-/--HHHHHHHHHHHHHHHHHHHHHHHHHHTTTTTHHHHHHHHHHHHHHHHHHHHHHHHHH-TT--SHHHHHHHHHHHHHHHHHHHIIIIIHHHHHHS--HHHHHHHHHHHHHHHHHHHHHHHHGGG-

Solvent-accessible surface area (backbone atoms only — not comparable to full-atom values): 12353 Å² total; per-residue (Å²): 127,58,66,66,58,54,51,38,49,50,47,21,53,53,23,39,32,44,26,52,7,44,32,44,53,26,30,72,58,47,30,66,66,42,85,80,40,49,63,64,38,51,51,21,43,52,46,18,52,53,32,45,52,50,47,46,59,75,70,43,77,87,65,78,50,70,40,47,50,36,39,48,52,16,48,51,30,40,52,50,25,50,48,39,38,60,68,43,24,49,52,28,62,73,66,70,74,37,61,65,52,30,18,50,28,27,43,54,25,36,55,28,42,50,48,19,53,48,25,54,60,49,32,75,73,96,128,58,66,66,57,53,51,38,49,51,49,21,52,54,24,38,30,45,25,53,8,46,33,43,53,25,29,72,56,48,31,64,67,41,84,79,39,49,62,64,37,52,52,21,43,50,46,19,53,52,31,43,53,50,48,46,57,75,71,42,77,87,65,78,50,69,40,47,49,36,40,49,52,15,48,51,30,40,52,50,25,50,47,38,38,59,68,44,24,48,53,29,62,74,67,70,73,37,60,65,52,31,18,49,30,28,42,52,24,35,55,28,42,51,50,20,51,49,24,54,61,51,32,74,74,97

Sequence (252 aa):
MQILLILTIAVHVLSSIFWAGSTFVLARNGGQGATGLIRPQTGAASASILSGLLLWHLLHQGSFQRVEQVLATGAAAAILAFLIQLALVRPALRSGEAPRRIAGGYRASAALLVVTIVCMAVSRYVMQILLILTIAVHVLSSIFWAGSTFVLARNGGQGATGLIRPQTGAASASILSGLLLWHLLHQGSFQRVEQVLATGAAAAILAFLIQLALVRPALRSGEAPRRIAGGYRASAALLVVTIVCMAVSRYV